Protein AF-A0A955A4R1-F1 (afdb_monomer)

Mean predicted aligned error: 3.99 Å

Nearest PDB structures (foldseek):
  1xz8-assembly1_A  TM=6.175E-01  e=3.192E+00  [Bacillus] caldolyticus
  3c2q-assembly1_B-2  TM=2.291E-01  e=4.368E+00  Methanococcus maripaludis S2

Structure (mmCIF, N/CA/C/O backbone):
data_AF-A0A955A4R1-F1
#
_entry.id   AF-A0A955A4R1-F1
#
loop_
_atom_site.group_PDB
_atom_site.id
_atom_site.type_symbol
_atom_site.label_atom_id
_atom_site.label_alt_id
_atom_site.label_comp_id
_atom_site.label_asym_id
_atom_site.label_entity_id
_atom_site.label_seq_id
_atom_site.pdbx_PDB_ins_code
_atom_site.Cartn_x
_atom_site.Cartn_y
_atom_site.Cartn_z
_atom_site.occupancy
_atom_site.B_iso_or_equiv
_atom_site.auth_seq_id
_atom_site.auth_comp_id
_atom_site.auth_asym_id
_atom_site.auth_atom_id
_atom_site.pdbx_PDB_model_num
ATOM 1 N N . SER A 1 1 ? 0.488 -12.124 -20.737 1.00 80.12 1 SER A N 1
ATOM 2 C CA . SER A 1 1 ? 0.399 -11.347 -21.993 1.00 80.12 1 SER A CA 1
ATOM 3 C C . SER A 1 1 ? -0.468 -10.140 -21.714 1.00 80.12 1 SER A C 1
ATOM 5 O O . SER A 1 1 ? -1.413 -10.266 -20.944 1.00 80.12 1 SER A O 1
ATOM 7 N N . THR A 1 2 ? -0.130 -8.985 -22.284 1.00 88.94 2 THR A N 1
ATOM 8 C CA . THR A 1 2 ? -0.797 -7.710 -21.978 1.00 88.94 2 THR A CA 1
ATOM 9 C C . THR A 1 2 ? -0.929 -6.895 -23.258 1.00 88.94 2 THR A C 1
ATOM 11 O O . THR A 1 2 ? 0.058 -6.723 -23.974 1.00 88.94 2 THR A O 1
ATOM 14 N N . GLY A 1 3 ? -2.132 -6.398 -23.555 1.00 92.56 3 GLY A N 1
ATOM 15 C CA . GLY A 1 3 ? -2.400 -5.642 -24.781 1.00 92.56 3 GLY A CA 1
ATOM 16 C C . GLY A 1 3 ? -2.050 -6.443 -26.040 1.00 92.56 3 GLY A C 1
ATOM 17 O O . GLY A 1 3 ? -2.491 -7.578 -26.201 1.00 92.56 3 GLY A O 1
ATOM 18 N N . TYR A 1 4 ? -1.228 -5.862 -26.917 1.00 93.00 4 TYR A N 1
ATOM 19 C CA . TYR A 1 4 ? -0.820 -6.477 -28.189 1.00 93.00 4 TYR A CA 1
ATOM 20 C C . TYR A 1 4 ? 0.380 -7.437 -28.089 1.00 93.00 4 TYR A C 1
ATOM 22 O O . TYR A 1 4 ? 0.722 -8.088 -29.085 1.00 93.00 4 TYR A O 1
ATOM 30 N N . SER A 1 5 ? 1.018 -7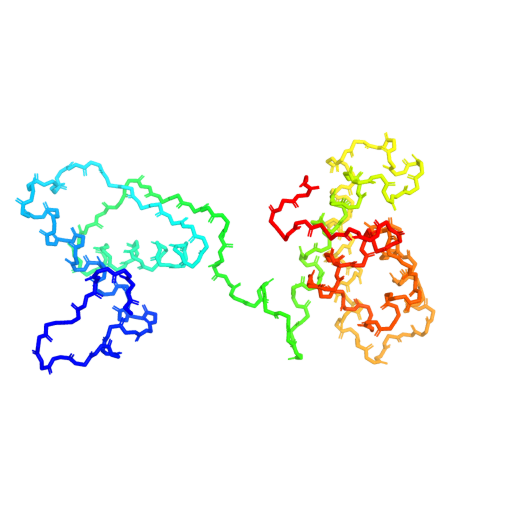.535 -26.918 1.00 92.00 5 SER A N 1
ATOM 31 C CA . SER A 1 5 ? 2.179 -8.403 -26.698 1.00 92.00 5 SER A CA 1
ATOM 32 C C . SER A 1 5 ? 1.769 -9.872 -26.691 1.00 92.00 5 SER A C 1
ATOM 34 O O . SER A 1 5 ? 0.989 -10.316 -25.841 1.00 92.00 5 SER A O 1
ATOM 36 N N . ARG A 1 6 ? 2.340 -10.640 -27.620 1.00 92.31 6 ARG A N 1
ATOM 37 C CA . ARG A 1 6 ? 2.037 -12.056 -27.836 1.00 92.31 6 ARG A CA 1
ATOM 38 C C . ARG A 1 6 ? 3.316 -12.838 -28.145 1.00 92.31 6 ARG A C 1
ATOM 40 O O . ARG A 1 6 ? 4.212 -12.274 -28.773 1.00 92.31 6 ARG A O 1
ATOM 47 N N . PRO A 1 7 ? 3.416 -14.103 -27.705 1.00 92.81 7 PRO A N 1
ATOM 48 C CA . PRO A 1 7 ? 4.494 -14.971 -28.154 1.00 92.81 7 PRO A CA 1
ATOM 49 C C . PRO A 1 7 ? 4.401 -15.178 -29.671 1.00 92.81 7 PRO A C 1
ATOM 51 O O . PRO A 1 7 ? 3.323 -15.062 -30.259 1.00 92.81 7 PRO A O 1
ATOM 54 N N . VAL A 1 8 ? 5.533 -15.496 -30.294 1.00 93.62 8 VAL A N 1
ATOM 55 C CA . VAL A 1 8 ? 5.549 -15.977 -31.680 1.00 93.62 8 VAL A CA 1
ATOM 56 C C . VAL A 1 8 ? 4.869 -17.345 -31.773 1.00 93.62 8 VAL A C 1
ATOM 58 O O . VAL A 1 8 ? 4.730 -18.055 -30.773 1.00 93.62 8 VAL A O 1
ATOM 61 N N . GLU A 1 9 ? 4.431 -17.709 -32.975 1.00 93.88 9 GLU A N 1
ATOM 62 C CA . GLU A 1 9 ? 3.774 -18.991 -33.225 1.00 93.88 9 GLU A CA 1
ATOM 63 C C . GLU A 1 9 ? 4.634 -20.172 -32.743 1.00 93.88 9 GLU A C 1
ATOM 65 O O . GLU A 1 9 ? 5.858 -20.169 -32.868 1.00 93.88 9 GLU A O 1
ATOM 70 N N . GLY A 1 10 ? 3.990 -21.163 -32.121 1.00 93.69 10 GLY A N 1
ATOM 71 C CA . GLY A 1 10 ? 4.662 -22.323 -31.528 1.00 93.69 10 GLY A CA 1
ATOM 72 C C . GLY A 1 10 ? 5.268 -22.098 -30.134 1.00 93.69 10 GLY A C 1
ATOM 73 O O . GLY A 1 10 ? 5.636 -23.074 -29.481 1.00 93.69 10 GLY A O 1
ATOM 74 N N . VAL A 1 11 ? 5.329 -20.861 -29.620 1.00 94.25 11 VAL A N 1
ATOM 75 C CA . VAL A 1 11 ? 5.846 -20.576 -28.269 1.00 94.25 11 VAL A CA 1
ATOM 76 C C . VAL A 1 11 ? 4.709 -20.422 -27.258 1.00 94.25 11 VAL A C 1
ATOM 78 O O . VAL A 1 11 ? 3.755 -19.668 -27.451 1.00 94.25 11 VAL A O 1
ATOM 81 N N . ARG A 1 12 ? 4.822 -21.119 -26.120 1.00 92.56 12 ARG A N 1
ATOM 82 C CA . ARG A 1 12 ? 3.825 -21.049 -25.044 1.00 92.56 12 ARG A CA 1
ATOM 83 C C . ARG A 1 12 ? 3.887 -19.703 -24.327 1.00 92.56 12 ARG A C 1
ATOM 85 O O . ARG A 1 12 ? 4.928 -19.313 -23.809 1.00 92.56 12 ARG A O 1
ATOM 92 N N . ALA A 1 13 ? 2.739 -19.037 -24.199 1.00 90.38 13 ALA A N 1
ATOM 93 C CA . ALA A 1 13 ? 2.638 -17.761 -23.489 1.00 90.38 13 ALA A CA 1
ATOM 94 C C . ALA A 1 13 ? 3.109 -17.848 -22.026 1.00 90.38 13 ALA A C 1
ATOM 96 O O . ALA A 1 13 ? 3.699 -16.896 -21.524 1.00 90.38 13 ALA A O 1
ATOM 97 N N . SER A 1 14 ? 2.886 -18.991 -21.369 1.00 91.12 14 SER A N 1
ATOM 98 C CA . SER A 1 14 ? 3.292 -19.242 -19.981 1.00 91.12 14 SER A CA 1
ATOM 99 C C . SER A 1 14 ? 4.802 -19.150 -19.760 1.00 91.12 14 SER A C 1
ATOM 101 O O . SER A 1 14 ? 5.225 -18.898 -18.641 1.00 91.12 14 SER A O 1
ATOM 103 N N . SER A 1 15 ? 5.618 -19.324 -20.805 1.00 90.75 15 SER A N 1
ATOM 104 C CA . SER A 1 15 ? 7.076 -19.166 -20.723 1.00 90.75 15 SER A CA 1
ATOM 105 C C . SER A 1 15 ? 7.514 -17.725 -20.440 1.00 90.75 15 SER A C 1
ATOM 107 O O . SER A 1 15 ? 8.669 -17.505 -20.109 1.00 90.75 15 SER A O 1
ATOM 109 N N . PHE A 1 16 ? 6.600 -16.756 -20.553 1.00 91.69 16 PHE A N 1
ATOM 110 C CA . PHE A 1 16 ? 6.832 -15.339 -20.262 1.00 91.69 16 PHE A CA 1
ATOM 111 C C . PHE A 1 16 ? 6.109 -14.870 -18.992 1.00 91.69 16 PHE A C 1
ATOM 113 O O . PHE A 1 16 ? 6.029 -13.671 -18.736 1.00 91.69 16 PHE A O 1
ATOM 120 N N . HIS A 1 17 ? 5.474 -15.777 -18.243 1.00 91.62 17 HIS A N 1
ATOM 121 C CA . HIS A 1 17 ? 4.691 -15.428 -17.056 1.00 91.62 17 HIS A CA 1
ATOM 122 C C . HIS A 1 17 ? 5.434 -15.866 -15.796 1.00 91.62 17 HIS A C 1
ATOM 124 O O . HIS A 1 17 ? 6.053 -16.925 -15.761 1.00 91.62 17 HIS A O 1
ATOM 130 N N . GLY A 1 18 ? 5.340 -15.051 -14.750 1.00 93.00 18 GLY A N 1
ATOM 131 C CA . GLY A 1 18 ? 6.116 -15.212 -13.522 1.00 93.00 18 GLY A CA 1
ATOM 132 C C . GLY A 1 18 ? 7.170 -14.120 -13.389 1.00 93.00 18 GLY A C 1
ATOM 133 O O . GLY A 1 18 ? 7.515 -13.457 -14.361 1.00 93.00 18 GLY A O 1
ATOM 134 N N . PHE A 1 19 ? 7.656 -13.913 -12.167 1.00 93.94 19 PHE A N 1
ATOM 135 C CA . PHE A 1 19 ? 8.535 -12.789 -11.846 1.00 93.94 19 PHE A CA 1
ATOM 136 C C . PHE A 1 19 ? 9.818 -12.774 -12.691 1.00 93.94 19 PHE A C 1
ATOM 138 O O . PHE A 1 19 ? 10.109 -11.777 -13.344 1.00 93.94 19 PHE A O 1
ATOM 145 N N . THR A 1 20 ? 10.549 -13.891 -12.731 1.00 96.06 20 THR A N 1
ATOM 146 C CA . THR A 1 20 ? 11.813 -13.987 -13.477 1.00 96.06 20 THR A CA 1
ATOM 147 C C . THR A 1 20 ? 11.599 -13.812 -14.978 1.00 96.06 20 THR A C 1
ATOM 149 O O . THR A 1 20 ? 12.231 -12.957 -15.586 1.00 96.06 20 THR A O 1
ATOM 152 N N . ALA A 1 21 ? 10.649 -14.547 -15.562 1.00 95.62 21 ALA A N 1
ATOM 153 C CA . ALA A 1 21 ? 10.371 -14.482 -16.996 1.00 95.62 21 ALA A CA 1
ATOM 154 C C . ALA A 1 21 ? 9.870 -13.093 -17.445 1.00 95.62 21 ALA A C 1
ATOM 156 O O . ALA A 1 21 ? 10.179 -12.634 -18.546 1.00 95.62 21 ALA A O 1
ATOM 157 N N . ASP A 1 22 ? 9.117 -12.396 -16.589 1.00 95.62 22 ASP A N 1
ATOM 158 C CA . ASP A 1 22 ? 8.696 -11.010 -16.812 1.00 95.62 22 ASP A CA 1
ATOM 159 C C . ASP A 1 22 ? 9.900 -10.054 -16.855 1.00 95.62 22 ASP A C 1
ATOM 161 O O . ASP A 1 22 ? 10.032 -9.274 -17.797 1.00 95.62 22 ASP A O 1
ATOM 165 N N . VAL A 1 23 ? 10.814 -10.153 -15.884 1.00 97.50 23 VAL A N 1
ATOM 166 C CA . VAL A 1 23 ? 12.037 -9.334 -15.840 1.00 97.50 23 VAL A CA 1
ATOM 167 C C . VAL A 1 23 ? 12.944 -9.617 -17.038 1.00 97.50 23 VAL A C 1
ATOM 169 O O . VAL A 1 23 ? 13.395 -8.675 -17.688 1.00 97.50 23 VAL A O 1
ATOM 172 N N . GLU A 1 24 ? 13.180 -10.887 -17.364 1.00 97.00 24 GLU A N 1
ATOM 173 C CA . GLU A 1 24 ? 14.039 -11.292 -18.481 1.00 97.00 24 GLU A CA 1
ATOM 174 C C . GLU A 1 24 ? 13.485 -10.800 -19.818 1.00 97.00 24 GLU A C 1
ATOM 176 O O . GLU A 1 24 ? 14.178 -10.116 -20.570 1.00 97.00 24 GLU A O 1
ATOM 181 N N . SER A 1 25 ? 12.205 -11.067 -20.091 1.00 95.75 25 SER A N 1
ATOM 182 C CA . SER A 1 25 ? 11.589 -10.699 -21.369 1.00 95.75 25 SER A CA 1
ATOM 183 C C . SER A 1 25 ? 11.534 -9.187 -21.593 1.00 95.75 25 SER A C 1
ATOM 185 O O . SER A 1 25 ? 11.822 -8.708 -22.694 1.00 95.75 25 SER A O 1
ATOM 187 N N . VAL A 1 26 ? 11.212 -8.409 -20.555 1.00 96.94 26 VAL A N 1
ATOM 188 C CA . VAL A 1 26 ? 11.199 -6.944 -20.644 1.00 96.94 26 VAL A CA 1
ATOM 189 C C . VAL A 1 26 ? 12.623 -6.384 -20.699 1.00 96.94 26 VAL A C 1
ATOM 191 O O . VAL A 1 26 ? 12.878 -5.437 -21.445 1.00 96.94 26 VAL A O 1
ATOM 194 N N . GLY A 1 27 ? 13.570 -6.971 -19.966 1.00 97.56 27 GLY A N 1
ATOM 195 C CA . GLY A 1 27 ? 14.974 -6.564 -19.986 1.00 97.56 27 GLY A CA 1
ATOM 196 C C . GLY A 1 27 ? 15.620 -6.780 -21.354 1.00 97.56 27 GLY A C 1
ATOM 197 O O . GLY A 1 27 ? 16.281 -5.880 -21.878 1.00 97.56 27 GLY A O 1
ATOM 198 N N . ASP A 1 28 ? 15.354 -7.924 -21.982 1.00 96.06 28 ASP A N 1
ATOM 199 C CA . ASP A 1 28 ? 15.803 -8.211 -23.343 1.00 96.06 28 ASP A CA 1
ATOM 200 C C . ASP A 1 28 ? 15.188 -7.261 -24.367 1.00 96.06 28 ASP A C 1
ATOM 202 O O . ASP A 1 28 ? 15.893 -6.776 -25.257 1.00 96.06 28 ASP A O 1
ATOM 206 N N . PHE A 1 29 ? 13.904 -6.926 -24.221 1.00 96.81 29 PHE A N 1
ATOM 207 C CA . PHE A 1 29 ? 13.279 -5.898 -25.047 1.00 96.81 29 PHE A CA 1
ATOM 208 C C . PHE A 1 29 ? 13.997 -4.546 -24.911 1.00 96.81 29 PHE A C 1
ATOM 210 O O . PHE A 1 29 ? 14.351 -3.942 -25.927 1.00 96.81 29 PHE A O 1
ATOM 217 N N . ILE A 1 30 ? 14.275 -4.091 -23.683 1.00 98.06 30 ILE A N 1
ATOM 218 C CA . ILE A 1 30 ? 14.979 -2.823 -23.423 1.00 98.06 30 ILE A CA 1
ATOM 219 C C . ILE A 1 30 ? 16.365 -2.822 -24.079 1.00 98.06 30 ILE A C 1
ATOM 221 O O . ILE A 1 30 ? 16.730 -1.845 -24.743 1.00 98.06 30 ILE A O 1
ATOM 225 N N . ARG A 1 31 ? 17.132 -3.910 -23.942 1.00 98.00 31 ARG A N 1
ATOM 226 C CA . ARG A 1 31 ? 18.456 -4.053 -24.567 1.00 98.00 31 ARG A CA 1
ATOM 227 C C . ARG A 1 31 ? 18.374 -4.010 -26.091 1.00 98.00 31 ARG A C 1
ATOM 229 O O . ARG A 1 31 ? 19.145 -3.289 -26.732 1.00 98.00 31 ARG A O 1
ATOM 236 N N . LEU A 1 32 ? 17.458 -4.783 -26.679 1.00 98.25 32 LEU A N 1
ATOM 237 C CA . LEU A 1 32 ? 17.281 -4.856 -28.130 1.00 98.25 32 LEU A CA 1
ATOM 238 C C . LEU A 1 32 ? 16.866 -3.502 -28.705 1.00 98.25 32 LEU A C 1
ATOM 240 O O . LEU A 1 32 ? 17.469 -3.055 -29.679 1.00 98.25 32 LEU A O 1
ATOM 244 N N . TYR A 1 33 ? 15.899 -2.830 -28.079 1.00 98.25 33 TYR A N 1
ATOM 245 C CA . TYR A 1 33 ? 15.471 -1.488 -28.467 1.00 98.25 33 TYR A CA 1
ATOM 246 C C . TYR A 1 33 ? 16.629 -0.489 -28.373 1.00 98.25 33 TYR A C 1
ATOM 248 O O . TYR A 1 33 ? 16.962 0.170 -29.351 1.00 98.25 33 TYR A O 1
ATOM 256 N N . THR A 1 34 ? 17.327 -0.447 -27.234 1.00 98.19 34 THR A N 1
ATOM 257 C CA . THR A 1 34 ? 18.469 0.461 -27.023 1.00 98.19 34 THR A CA 1
ATOM 258 C C . THR A 1 34 ? 19.563 0.263 -28.072 1.00 98.19 34 THR A C 1
ATOM 260 O O . THR A 1 34 ? 20.167 1.234 -28.529 1.00 98.19 34 THR A O 1
ATOM 263 N N . THR A 1 35 ? 19.814 -0.986 -28.467 1.00 98.00 35 THR A N 1
ATOM 264 C CA . THR A 1 35 ? 20.814 -1.322 -29.485 1.00 98.00 35 THR A CA 1
ATOM 265 C C . THR A 1 35 ? 20.381 -0.870 -30.872 1.00 98.00 35 THR A C 1
ATOM 267 O O . THR A 1 35 ? 21.153 -0.198 -31.549 1.00 98.00 35 THR A O 1
ATOM 270 N N . ARG A 1 36 ? 19.153 -1.211 -31.279 1.00 98.50 36 ARG A N 1
ATOM 271 C CA . ARG A 1 36 ? 18.615 -0.878 -32.607 1.00 98.50 36 ARG A CA 1
ATOM 272 C C . ARG A 1 36 ? 18.479 0.625 -32.819 1.00 98.50 36 ARG A C 1
ATOM 274 O O . ARG A 1 36 ? 18.764 1.111 -33.901 1.00 98.50 36 ARG A O 1
ATOM 281 N N . GLU A 1 37 ? 18.126 1.349 -31.765 1.00 98.38 37 GLU A N 1
ATOM 282 C CA . GLU A 1 37 ? 17.965 2.803 -31.803 1.00 98.38 37 GLU A CA 1
ATOM 283 C C . GLU A 1 37 ? 19.268 3.567 -31.504 1.00 98.38 37 GLU A C 1
ATOM 285 O O . GLU A 1 37 ? 19.254 4.792 -31.376 1.00 98.38 37 GLU A O 1
ATOM 290 N N . HIS A 1 38 ? 20.398 2.863 -31.346 1.00 98.00 38 HIS A N 1
ATOM 291 C CA . HIS A 1 38 ? 21.712 3.442 -31.044 1.00 98.00 38 HIS A CA 1
ATOM 292 C C . HIS A 1 38 ? 21.728 4.346 -29.790 1.00 98.00 38 HIS A C 1
ATOM 294 O O . HIS A 1 38 ? 22.400 5.376 -29.741 1.00 98.00 38 HIS A O 1
ATOM 300 N N . ARG A 1 39 ? 21.004 3.954 -28.732 1.00 98.00 39 ARG A N 1
ATOM 301 C CA . ARG A 1 39 ? 20.811 4.740 -27.493 1.00 98.00 39 ARG A CA 1
ATOM 302 C C . ARG A 1 39 ? 21.657 4.272 -26.305 1.00 98.00 39 ARG A C 1
ATOM 304 O O . ARG A 1 39 ? 21.361 4.607 -25.155 1.00 98.00 39 ARG A O 1
ATOM 311 N N . TRP A 1 40 ? 22.724 3.506 -26.529 1.00 97.50 40 TRP A N 1
ATOM 312 C CA . TRP A 1 40 ? 23.565 2.980 -25.440 1.00 97.50 40 TRP A CA 1
ATOM 313 C C . TRP A 1 40 ? 24.152 4.074 -24.538 1.00 97.50 40 TRP A C 1
ATOM 315 O O . TRP A 1 40 ? 24.130 3.914 -23.320 1.00 97.50 40 TRP A O 1
ATOM 325 N N . ALA A 1 41 ? 24.550 5.216 -25.101 1.00 96.69 41 ALA A N 1
ATOM 326 C CA . ALA A 1 41 ? 25.067 6.356 -24.337 1.00 96.69 41 ALA A CA 1
ATOM 327 C C . ALA A 1 41 ? 23.977 7.284 -23.761 1.00 96.69 41 ALA A C 1
ATOM 329 O O . ALA A 1 41 ? 24.282 8.181 -22.980 1.00 96.69 41 ALA A O 1
ATOM 330 N N . SER A 1 42 ? 22.708 7.113 -24.147 1.00 97.69 42 SER A N 1
ATOM 331 C CA . SER A 1 42 ? 21.627 7.968 -23.645 1.00 97.69 42 SER A CA 1
ATOM 332 C C . SER A 1 42 ? 21.374 7.725 -22.153 1.00 97.69 42 SER A C 1
ATOM 334 O O . SER A 1 42 ? 21.458 6.568 -21.726 1.00 97.69 42 SER A O 1
ATOM 336 N N . PRO A 1 43 ? 20.996 8.758 -21.377 1.00 97.44 43 PRO A N 1
ATOM 337 C CA . PRO A 1 43 ? 20.510 8.560 -20.020 1.00 97.44 43 PRO A CA 1
ATOM 338 C C . PRO A 1 43 ? 19.289 7.636 -19.997 1.00 97.44 43 PRO A C 1
ATOM 340 O O . PRO A 1 43 ? 18.428 7.718 -20.876 1.00 97.44 43 PRO A O 1
ATOM 343 N N . LYS A 1 44 ? 19.216 6.748 -19.006 1.00 96.75 44 LYS A N 1
ATOM 344 C CA . LYS A 1 44 ? 18.171 5.725 -18.884 1.00 96.75 44 LYS A CA 1
ATOM 345 C C . LYS A 1 44 ? 17.508 5.803 -17.523 1.00 96.75 44 LYS A C 1
ATOM 347 O O . LYS A 1 44 ? 18.179 5.727 -16.499 1.00 96.75 44 LYS A O 1
ATOM 352 N N . PHE A 1 45 ? 16.186 5.888 -17.529 1.00 97.94 45 PHE A N 1
ATOM 353 C CA . PHE A 1 45 ? 15.362 5.865 -16.329 1.00 97.94 45 PHE A CA 1
ATOM 354 C C . PHE A 1 45 ? 14.310 4.771 -16.470 1.00 97.94 45 PHE A C 1
ATOM 356 O O . PHE A 1 45 ? 13.737 4.604 -17.548 1.00 97.94 45 PHE A O 1
ATOM 363 N N . LEU A 1 46 ? 14.046 4.044 -15.387 1.00 97.75 46 LEU A N 1
ATOM 364 C CA . LEU A 1 46 ? 12.884 3.162 -15.300 1.00 97.75 46 LEU A CA 1
ATOM 365 C C . LEU A 1 46 ? 11.825 3.823 -14.430 1.00 97.75 46 LEU A C 1
ATOM 367 O O . LEU A 1 46 ? 12.106 4.183 -13.292 1.00 97.75 46 LEU A O 1
ATOM 371 N N . ALA A 1 47 ? 10.611 3.949 -14.950 1.00 97.69 47 ALA A N 1
ATOM 372 C CA . ALA A 1 47 ? 9.451 4.362 -14.177 1.00 97.69 47 ALA A CA 1
ATOM 373 C C . ALA A 1 47 ? 8.463 3.196 -14.105 1.00 97.69 47 ALA A C 1
ATOM 375 O O . ALA A 1 47 ? 8.132 2.596 -15.128 1.00 97.69 47 ALA A O 1
ATOM 376 N N . GLY A 1 48 ? 8.020 2.861 -12.897 1.00 96.25 48 GLY A N 1
ATOM 377 C CA . GLY A 1 48 ? 7.050 1.801 -12.654 1.00 96.25 48 GLY A CA 1
ATOM 378 C C . GLY A 1 48 ? 5.906 2.285 -11.777 1.00 96.25 48 GLY A C 1
ATOM 379 O O . GLY A 1 48 ? 6.123 3.075 -10.863 1.00 96.25 48 GLY A O 1
ATOM 380 N N . GLU A 1 49 ? 4.704 1.773 -12.032 1.00 95.50 49 GLU A N 1
ATOM 381 C CA . GLU A 1 49 ? 3.520 1.997 -11.200 1.00 95.50 49 GLU A CA 1
ATOM 382 C C . GLU A 1 49 ? 2.952 0.660 -10.720 1.00 95.50 49 GLU A C 1
ATOM 384 O O . GLU A 1 49 ? 2.870 -0.294 -11.501 1.00 95.50 49 GLU A O 1
ATOM 389 N N . SER A 1 50 ? 2.532 0.579 -9.453 1.00 93.19 50 SER A N 1
ATOM 390 C CA . SER A 1 50 ? 1.935 -0.633 -8.878 1.00 93.19 50 SER A CA 1
ATOM 391 C C . SER A 1 50 ? 2.875 -1.840 -9.037 1.00 93.19 50 SER A C 1
ATOM 393 O O . SER A 1 50 ? 4.043 -1.746 -8.681 1.00 93.19 50 SER A O 1
ATOM 395 N N . TYR A 1 51 ? 2.445 -2.967 -9.615 1.00 94.00 51 TYR A N 1
ATOM 396 C CA . TYR A 1 51 ? 3.349 -4.094 -9.912 1.00 94.00 51 TYR A CA 1
ATOM 397 C C . TYR A 1 51 ? 4.551 -3.685 -10.790 1.00 94.00 51 TYR A C 1
ATOM 399 O O . TYR A 1 51 ? 5.633 -4.270 -10.709 1.00 94.00 51 TYR A O 1
ATOM 407 N N . GLY A 1 52 ? 4.399 -2.632 -11.599 1.00 96.00 52 GLY A N 1
ATOM 408 C CA . GLY A 1 52 ? 5.488 -2.022 -12.350 1.00 96.00 52 GLY A CA 1
ATOM 409 C C . GLY A 1 52 ? 6.648 -1.555 -11.468 1.00 96.00 52 GLY A C 1
ATOM 410 O O . GLY A 1 52 ? 7.775 -1.555 -11.949 1.00 96.00 52 GLY A O 1
ATOM 411 N N . THR A 1 53 ? 6.431 -1.232 -10.186 1.00 96.69 53 THR A N 1
ATOM 412 C CA . THR A 1 53 ? 7.528 -0.915 -9.255 1.00 96.69 53 THR A CA 1
ATOM 413 C C . THR A 1 53 ? 8.349 -2.146 -8.900 1.00 96.69 53 THR A C 1
ATOM 415 O O . THR A 1 53 ? 9.575 -2.072 -8.871 1.00 96.69 53 THR A O 1
ATOM 418 N N . THR A 1 54 ? 7.691 -3.291 -8.680 1.00 96.06 54 THR A N 1
ATOM 419 C CA . THR A 1 54 ? 8.367 -4.578 -8.460 1.00 96.06 54 THR A CA 1
ATOM 420 C C . THR A 1 54 ? 9.201 -4.943 -9.686 1.00 96.06 54 THR A C 1
ATOM 422 O O . THR A 1 54 ? 10.375 -5.293 -9.566 1.00 96.06 54 THR A O 1
ATOM 425 N N . ARG A 1 55 ? 8.616 -4.786 -10.883 1.00 96.62 55 ARG A N 1
ATOM 426 C CA . ARG A 1 55 ? 9.315 -5.008 -12.152 1.00 96.62 55 ARG A CA 1
ATOM 427 C C . ARG A 1 55 ? 10.490 -4.050 -12.329 1.00 96.62 55 ARG A C 1
ATOM 429 O O . ARG A 1 55 ? 11.568 -4.504 -12.686 1.00 96.62 55 ARG A O 1
ATOM 436 N N . ALA A 1 56 ? 10.313 -2.750 -12.090 1.00 97.50 56 ALA A N 1
ATOM 437 C CA . ALA A 1 56 ? 11.371 -1.752 -12.255 1.00 97.50 56 ALA A CA 1
ATOM 438 C C . ALA A 1 56 ? 12.575 -2.046 -11.346 1.00 97.50 56 ALA A C 1
ATOM 440 O O . ALA A 1 56 ? 13.714 -1.966 -11.802 1.00 97.50 56 ALA A O 1
ATOM 441 N N . ALA A 1 57 ? 12.326 -2.459 -10.099 1.00 96.25 57 ALA A N 1
ATOM 442 C CA . ALA A 1 57 ? 13.376 -2.888 -9.179 1.00 96.25 57 ALA A CA 1
ATOM 443 C C . ALA A 1 57 ? 14.113 -4.145 -9.682 1.00 96.25 57 ALA A C 1
ATOM 445 O O . ALA A 1 57 ? 15.343 -4.163 -9.710 1.00 96.25 57 ALA A O 1
ATOM 446 N N . GLY A 1 58 ? 13.381 -5.169 -10.139 1.00 96.94 58 GLY A N 1
ATOM 447 C CA . GLY A 1 58 ? 13.981 -6.379 -10.716 1.00 96.94 58 GLY A CA 1
ATOM 448 C C . GLY A 1 58 ? 14.783 -6.103 -11.994 1.00 96.94 58 GLY A C 1
ATOM 449 O O . GLY A 1 58 ? 15.907 -6.581 -12.145 1.00 96.94 58 GLY A O 1
ATOM 450 N N . LEU A 1 59 ? 14.242 -5.269 -12.886 1.00 98.00 59 LEU A N 1
ATOM 451 C CA . LEU A 1 59 ? 14.894 -4.850 -14.126 1.00 98.00 59 LEU A CA 1
ATOM 452 C C . LEU A 1 59 ? 16.189 -4.090 -13.874 1.00 98.00 59 LEU A C 1
ATOM 454 O O . LEU A 1 59 ? 17.145 -4.300 -14.609 1.00 98.00 59 LEU A O 1
ATOM 458 N N . ALA A 1 60 ? 16.244 -3.229 -12.858 1.00 97.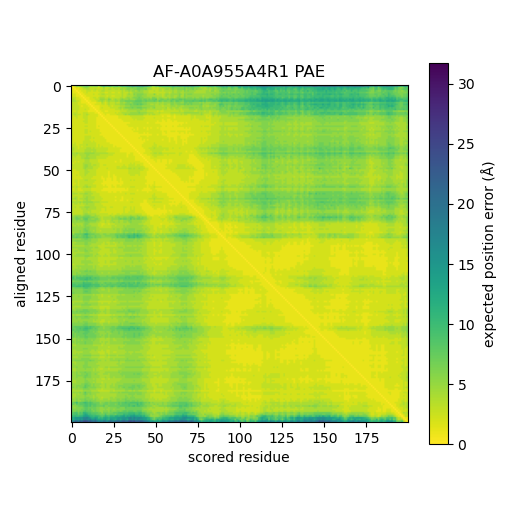31 60 ALA A N 1
ATOM 459 C CA . ALA A 1 60 ? 17.459 -2.485 -12.552 1.00 97.31 60 ALA A CA 1
ATOM 460 C C . ALA A 1 60 ? 18.650 -3.415 -12.285 1.00 97.31 60 ALA A C 1
ATOM 462 O O . ALA A 1 60 ? 19.704 -3.256 -12.900 1.00 97.31 60 ALA A O 1
ATOM 463 N N . GLY A 1 61 ? 18.453 -4.435 -11.443 1.00 96.56 61 GLY A N 1
ATOM 464 C CA . GLY A 1 61 ? 19.476 -5.449 -11.189 1.00 96.56 61 GLY A CA 1
ATOM 465 C C . GLY A 1 61 ? 19.766 -6.312 -12.418 1.00 96.56 61 GLY A C 1
ATOM 466 O O . GLY A 1 61 ? 20.927 -6.546 -12.746 1.00 96.56 61 GLY A O 1
ATOM 467 N N . TYR A 1 62 ? 18.727 -6.759 -13.129 1.00 98.12 62 TYR A N 1
ATOM 468 C CA . TYR A 1 62 ? 18.884 -7.623 -14.301 1.00 98.12 62 TYR A CA 1
ATOM 469 C C . TYR A 1 62 ? 19.643 -6.944 -15.451 1.00 98.12 62 TYR A C 1
ATOM 471 O O . TYR A 1 62 ? 20.572 -7.534 -16.001 1.00 98.12 62 TYR A O 1
ATOM 479 N N . LEU A 1 63 ? 19.287 -5.701 -15.792 1.00 98.25 63 LEU A N 1
ATOM 480 C CA . LEU A 1 63 ? 19.935 -4.918 -16.849 1.00 98.25 63 LEU A CA 1
ATOM 481 C C . LEU A 1 63 ? 21.411 -4.667 -16.533 1.00 98.25 63 LEU A C 1
ATOM 483 O O . LEU A 1 63 ? 22.262 -4.823 -17.410 1.00 98.25 63 LEU A O 1
ATOM 487 N N . GLN A 1 64 ? 21.721 -4.331 -15.281 1.00 97.25 64 GLN A N 1
ATOM 488 C CA . GLN A 1 64 ? 23.095 -4.118 -14.846 1.00 97.25 64 GLN A CA 1
ATOM 489 C C . GLN A 1 64 ? 23.906 -5.419 -14.896 1.00 97.25 64 GLN A C 1
ATOM 491 O O . GLN A 1 64 ? 24.953 -5.462 -15.538 1.00 97.25 64 GLN A O 1
ATOM 496 N N . ASN A 1 65 ? 23.425 -6.477 -14.241 1.00 97.56 65 ASN A N 1
ATOM 497 C CA . ASN A 1 65 ? 24.202 -7.699 -14.025 1.00 97.56 65 ASN A CA 1
ATOM 498 C C . ASN A 1 65 ? 24.324 -8.569 -15.280 1.00 97.56 65 ASN A C 1
ATOM 500 O O . ASN A 1 65 ? 25.342 -9.228 -15.465 1.00 97.56 65 ASN A O 1
ATOM 504 N N . THR A 1 66 ? 23.298 -8.579 -16.132 1.00 97.50 66 THR A N 1
ATOM 505 C CA . THR A 1 66 ? 23.257 -9.443 -17.323 1.00 97.50 66 THR A CA 1
ATOM 506 C C . THR A 1 66 ? 23.778 -8.722 -18.559 1.00 97.50 66 THR A C 1
ATOM 508 O O . THR A 1 66 ? 24.488 -9.313 -19.368 1.00 97.50 66 THR A O 1
ATOM 511 N N . HIS A 1 67 ? 23.437 -7.438 -18.710 1.00 96.75 67 HIS A N 1
ATOM 512 C CA . HIS A 1 67 ? 23.656 -6.696 -19.956 1.00 96.75 67 HIS A CA 1
ATOM 513 C C . HIS A 1 67 ? 24.671 -5.556 -19.829 1.00 96.75 67 HIS A C 1
ATOM 515 O O . HIS A 1 67 ? 24.927 -4.869 -20.817 1.00 96.75 67 HIS A O 1
ATOM 521 N N . GLY A 1 68 ? 25.230 -5.315 -18.636 1.00 96.62 68 GLY A N 1
ATOM 522 C CA . GLY A 1 68 ? 26.125 -4.178 -18.387 1.00 96.62 68 GLY A CA 1
ATOM 523 C C . GLY A 1 68 ? 25.446 -2.820 -18.608 1.00 96.62 68 GLY A C 1
ATOM 524 O O . GLY A 1 68 ? 26.113 -1.822 -18.883 1.00 96.62 68 GLY A O 1
ATOM 525 N N . MET A 1 69 ? 24.111 -2.777 -18.548 1.00 97.62 69 MET A N 1
ATOM 526 C CA . MET A 1 69 ? 23.311 -1.580 -18.787 1.00 97.62 69 MET A CA 1
ATOM 527 C C . MET A 1 69 ? 22.997 -0.882 -17.466 1.00 97.62 69 MET A C 1
ATOM 529 O O . MET A 1 69 ? 22.134 -1.322 -16.710 1.00 97.62 69 MET A O 1
ATOM 533 N N . TYR A 1 70 ? 23.668 0.239 -17.215 1.00 96.19 70 TYR A N 1
ATOM 534 C CA . TYR A 1 70 ? 23.464 1.047 -16.014 1.00 96.19 70 TYR A CA 1
ATOM 535 C C . TYR A 1 70 ? 22.334 2.067 -16.202 1.00 96.19 70 TYR A C 1
ATOM 537 O O . TYR A 1 70 ? 22.186 2.669 -17.270 1.00 96.19 70 TYR A O 1
ATOM 545 N N . LEU A 1 71 ? 21.540 2.260 -15.148 1.00 97.19 71 LEU A N 1
ATOM 546 C CA . LEU A 1 71 ? 20.454 3.238 -15.096 1.00 97.19 71 LEU A CA 1
ATOM 547 C C . LEU A 1 71 ? 20.917 4.521 -14.398 1.00 97.19 71 LEU A C 1
ATOM 549 O O . LEU A 1 71 ? 21.680 4.477 -13.438 1.00 97.19 71 LEU A O 1
ATOM 553 N N . ASN A 1 72 ? 20.398 5.660 -14.846 1.00 98.06 72 ASN A N 1
ATOM 554 C CA . ASN A 1 72 ? 20.587 6.965 -14.211 1.00 98.06 72 ASN A CA 1
ATOM 555 C C . ASN A 1 72 ? 19.581 7.222 -13.083 1.00 98.06 72 ASN A C 1
ATOM 557 O O . ASN A 1 72 ? 19.783 8.129 -12.282 1.00 98.06 72 ASN A O 1
ATOM 561 N N . GLY A 1 73 ? 18.501 6.443 -13.014 1.00 97.62 73 GLY A N 1
ATOM 562 C CA . GLY A 1 73 ? 17.532 6.532 -11.933 1.00 97.62 73 GLY A CA 1
ATOM 563 C C . GLY A 1 73 ? 16.356 5.578 -12.099 1.00 97.62 73 GLY A C 1
ATOM 564 O O . GLY A 1 73 ? 16.118 5.016 -13.173 1.00 97.62 73 GLY A O 1
ATOM 565 N N . ILE A 1 74 ? 15.613 5.412 -11.009 1.00 97.38 74 ILE A N 1
ATOM 566 C CA . ILE A 1 74 ? 14.390 4.616 -10.951 1.00 97.38 74 ILE A CA 1
ATOM 567 C C . ILE A 1 74 ? 13.320 5.455 -10.253 1.00 97.38 74 ILE A C 1
ATOM 569 O O . ILE A 1 74 ? 13.579 6.037 -9.202 1.00 97.38 74 ILE A O 1
ATOM 573 N N . VAL A 1 75 ? 12.125 5.508 -10.833 1.00 97.69 75 VAL A N 1
ATOM 574 C CA . VAL A 1 75 ? 10.954 6.200 -10.290 1.00 97.69 75 VAL A CA 1
ATOM 575 C C . VAL A 1 75 ? 9.889 5.160 -9.971 1.00 97.69 75 VAL A C 1
ATOM 577 O O . VAL A 1 75 ? 9.483 4.387 -10.839 1.00 97.69 75 VAL A O 1
ATOM 580 N N . LEU A 1 76 ? 9.443 5.131 -8.718 1.00 97.06 76 LEU A N 1
ATOM 581 C CA . LEU A 1 76 ? 8.460 4.167 -8.235 1.00 97.06 76 LEU A CA 1
ATOM 582 C C . LEU A 1 76 ? 7.197 4.908 -7.788 1.00 97.06 76 LEU A C 1
ATOM 584 O O . LEU A 1 76 ? 7.249 5.723 -6.869 1.00 97.06 76 LEU A O 1
ATOM 588 N N . VAL A 1 77 ? 6.075 4.629 -8.448 1.00 94.56 77 VAL A N 1
ATOM 589 C CA . VAL A 1 77 ? 4.775 5.254 -8.179 1.00 94.56 77 VAL A CA 1
ATOM 590 C C . VAL A 1 77 ? 3.843 4.219 -7.555 1.00 94.56 77 VAL A C 1
ATOM 592 O O . VAL A 1 77 ? 3.635 3.144 -8.118 1.00 94.56 77 VAL A O 1
ATOM 595 N N . SER A 1 78 ? 3.274 4.527 -6.386 1.00 89.88 78 SER A N 1
ATOM 596 C CA . SER A 1 78 ? 2.388 3.612 -5.641 1.00 89.88 78 SER A CA 1
ATOM 597 C C . SER A 1 78 ? 3.005 2.218 -5.453 1.00 89.88 78 SER A C 1
ATOM 599 O O . SER A 1 78 ? 2.463 1.197 -5.884 1.00 89.88 78 SER A O 1
ATOM 601 N N . SER A 1 79 ? 4.192 2.208 -4.851 1.00 92.06 79 SER A N 1
ATOM 602 C CA . SER A 1 79 ? 5.095 1.063 -4.824 1.00 92.06 79 SER A CA 1
ATOM 603 C C . SER A 1 79 ? 4.596 -0.127 -4.014 1.00 92.06 79 SER A C 1
ATOM 605 O O . SER A 1 79 ? 4.170 0.011 -2.871 1.00 92.06 79 SER A O 1
ATOM 607 N N . VAL A 1 80 ? 4.798 -1.323 -4.566 1.00 90.75 80 VAL A N 1
ATOM 608 C CA . VAL A 1 80 ? 4.741 -2.594 -3.836 1.00 90.75 80 VAL A CA 1
ATOM 609 C C . VAL A 1 80 ? 6.059 -3.344 -4.026 1.00 90.75 80 VAL A C 1
ATOM 611 O O . VAL A 1 80 ? 6.340 -3.921 -5.074 1.00 90.75 80 VAL A O 1
ATOM 614 N N . LEU A 1 81 ? 6.915 -3.290 -3.006 1.00 91.00 81 LEU A N 1
ATOM 615 C CA . LEU A 1 81 ? 8.205 -3.999 -2.988 1.00 91.00 81 LEU A CA 1
ATOM 616 C C . LEU A 1 81 ? 8.195 -5.204 -2.041 1.00 91.00 81 LEU A C 1
ATOM 618 O O . LEU A 1 81 ? 8.994 -6.120 -2.194 1.00 91.00 81 LEU A O 1
ATOM 622 N N . ASN A 1 82 ? 7.253 -5.229 -1.099 1.00 93.81 82 ASN A N 1
ATOM 623 C CA . ASN A 1 82 ? 6.985 -6.361 -0.228 1.00 93.81 82 ASN A CA 1
ATOM 624 C C . ASN A 1 82 ? 5.483 -6.656 -0.266 1.00 93.81 82 ASN A C 1
ATOM 626 O O . ASN A 1 82 ? 4.685 -5.878 0.241 1.00 93.81 82 ASN A O 1
ATOM 630 N N . PHE A 1 83 ? 5.082 -7.784 -0.853 1.00 93.56 83 PHE A N 1
ATOM 631 C CA . PHE A 1 83 ? 3.661 -8.120 -0.986 1.00 93.56 83 PHE A CA 1
ATOM 632 C C . PHE A 1 83 ? 2.972 -8.412 0.352 1.00 93.56 83 PHE A C 1
ATOM 634 O O . PHE A 1 83 ? 1.751 -8.288 0.432 1.00 93.56 83 PHE A O 1
ATOM 641 N N . GLN A 1 84 ? 3.720 -8.742 1.412 1.00 95.75 84 GLN A N 1
ATOM 642 C CA . GLN A 1 84 ? 3.131 -8.932 2.741 1.00 95.75 84 GLN A CA 1
ATOM 643 C C . GLN A 1 84 ? 2.492 -7.642 3.263 1.00 95.75 84 GLN A C 1
ATOM 645 O O . GLN A 1 84 ? 1.495 -7.705 3.974 1.00 95.75 84 GLN A O 1
ATOM 650 N N . THR A 1 85 ? 2.982 -6.465 2.867 1.00 95.00 85 THR A N 1
ATOM 651 C CA . THR A 1 85 ? 2.437 -5.196 3.368 1.00 95.00 85 THR A CA 1
ATOM 652 C C . THR A 1 85 ? 1.062 -4.859 2.802 1.00 95.00 85 THR A C 1
ATOM 654 O O . THR A 1 85 ? 0.398 -3.996 3.357 1.00 95.00 85 THR A O 1
ATOM 657 N N . VAL A 1 86 ? 0.617 -5.533 1.734 1.00 93.75 86 VAL A N 1
ATOM 658 C CA . VAL A 1 86 ? -0.666 -5.273 1.050 1.00 93.75 86 VAL A CA 1
ATOM 659 C C . VAL A 1 86 ? -1.581 -6.502 0.985 1.00 93.75 86 VAL A C 1
ATOM 661 O O . VAL A 1 86 ? -2.663 -6.446 0.399 1.00 93.75 86 VAL A O 1
ATOM 664 N N . ARG A 1 87 ? -1.162 -7.635 1.564 1.00 95.44 87 ARG A N 1
ATOM 665 C CA . ARG A 1 87 ? -1.908 -8.899 1.514 1.00 95.44 87 ARG A CA 1
ATOM 666 C C . ARG A 1 87 ? -2.675 -9.151 2.810 1.00 95.44 87 ARG A C 1
ATOM 668 O O . ARG A 1 87 ? -2.166 -9.795 3.719 1.00 95.44 87 ARG A O 1
ATOM 675 N N . PHE A 1 88 ? -3.935 -8.743 2.851 1.00 95.62 88 PHE A N 1
ATOM 676 C CA . PHE A 1 88 ? -4.849 -9.055 3.953 1.00 95.62 88 PHE A CA 1
ATOM 677 C C . PHE A 1 88 ? -5.265 -10.530 3.924 1.00 95.62 88 PHE A C 1
ATOM 679 O O . PHE A 1 88 ? -6.170 -10.914 3.186 1.00 95.62 88 PHE A O 1
ATOM 686 N N . ALA A 1 89 ? -4.586 -11.372 4.694 1.00 94.00 89 ALA A N 1
ATOM 687 C CA . ALA A 1 89 ? -4.864 -12.799 4.739 1.00 94.00 89 ALA A CA 1
ATOM 688 C C . ALA A 1 89 ? -4.594 -13.373 6.126 1.00 94.00 89 ALA A C 1
ATOM 690 O O . ALA A 1 89 ? -3.813 -12.811 6.890 1.00 94.00 89 ALA A O 1
ATOM 691 N N . VAL A 1 90 ? -5.216 -14.515 6.423 1.00 91.38 90 VAL A N 1
ATOM 692 C CA . VAL A 1 90 ? -5.001 -15.242 7.680 1.00 91.38 90 VAL A CA 1
ATOM 693 C C . VAL A 1 90 ? -3.504 -15.493 7.880 1.00 91.38 90 VAL A C 1
ATOM 695 O O . VAL A 1 90 ? -2.824 -15.952 6.958 1.00 91.38 90 VAL A O 1
ATOM 698 N N . GLY A 1 91 ? -3.003 -15.155 9.069 1.00 92.75 91 GLY A N 1
ATOM 699 C CA . GLY A 1 91 ? -1.589 -15.271 9.434 1.00 92.75 91 GLY A CA 1
ATOM 700 C C . GLY A 1 91 ? -0.692 -14.119 8.969 1.00 92.75 91 GLY A C 1
ATOM 701 O O . GLY A 1 91 ? 0.508 -14.168 9.217 1.00 92.75 91 GLY A O 1
ATOM 702 N N . ASN A 1 92 ? -1.230 -13.087 8.309 1.00 97.19 92 ASN A N 1
ATOM 703 C CA . ASN A 1 92 ? -0.474 -11.885 7.968 1.00 97.19 92 ASN A CA 1
ATOM 704 C C . ASN A 1 92 ? -1.143 -10.629 8.532 1.00 97.19 92 ASN A C 1
ATOM 706 O O . ASN A 1 92 ? -2.056 -10.074 7.917 1.00 97.19 92 ASN A O 1
ATOM 710 N N . ASP A 1 93 ? -0.621 -10.160 9.665 1.00 97.06 93 ASP A N 1
ATOM 711 C CA . ASP A 1 93 ? -1.132 -8.969 10.349 1.00 97.06 93 ASP A CA 1
ATOM 712 C C . ASP A 1 93 ? -0.433 -7.663 9.949 1.00 97.06 93 ASP A C 1
ATOM 714 O O . ASP A 1 93 ? -0.920 -6.569 10.236 1.00 97.06 93 ASP A O 1
ATOM 718 N N . THR A 1 94 ? 0.668 -7.770 9.201 1.00 97.75 94 THR A N 1
ATOM 719 C CA . THR A 1 94 ? 1.440 -6.644 8.660 1.00 97.75 94 THR A CA 1
ATOM 720 C C . THR A 1 94 ? 0.593 -5.539 8.009 1.00 97.75 94 THR A C 1
ATOM 722 O O . THR A 1 94 ? 0.836 -4.368 8.302 1.00 97.75 94 THR A O 1
ATOM 725 N N . PRO A 1 95 ? -0.393 -5.828 7.133 1.00 97.69 95 PRO A N 1
ATOM 726 C CA . PRO A 1 95 ? -1.128 -4.763 6.459 1.00 97.69 95 PRO A CA 1
ATOM 727 C C . PRO A 1 95 ? -2.033 -3.959 7.404 1.00 97.69 95 PRO A C 1
ATOM 729 O O . PRO A 1 95 ? -2.244 -2.777 7.159 1.00 97.69 95 PRO A O 1
ATOM 732 N N . TYR A 1 96 ? -2.566 -4.537 8.487 1.00 98.31 96 TYR A N 1
ATOM 733 C CA . TYR A 1 96 ? -3.587 -3.852 9.292 1.00 98.31 96 TYR A CA 1
ATOM 734 C C . TYR A 1 96 ? -3.053 -2.594 9.979 1.00 98.31 96 TYR A C 1
ATOM 736 O O . TYR A 1 96 ? -3.705 -1.551 9.937 1.00 98.31 96 TYR A O 1
ATOM 744 N N . TRP A 1 97 ? -1.855 -2.661 10.561 1.00 98.06 97 TRP A N 1
ATOM 745 C CA . TRP A 1 97 ? -1.241 -1.497 11.201 1.00 98.06 97 TRP A CA 1
ATOM 746 C C . TRP A 1 97 ? -0.616 -0.533 10.184 1.00 98.06 97 TRP A C 1
ATOM 748 O O . TRP A 1 97 ? -0.663 0.678 10.387 1.00 98.06 97 TRP A O 1
ATOM 758 N N . LEU A 1 98 ? -0.110 -1.034 9.049 1.00 97.44 98 LEU A N 1
ATOM 759 C CA . LEU A 1 98 ? 0.437 -0.191 7.978 1.00 97.44 98 LEU A CA 1
ATOM 760 C C . LEU A 1 98 ? -0.625 0.661 7.274 1.00 97.44 98 LEU A C 1
ATOM 762 O O . LEU A 1 98 ? -0.323 1.761 6.814 1.00 97.44 98 LEU A O 1
ATOM 766 N N . TYR A 1 99 ? -1.861 0.169 7.176 1.00 97.38 99 TYR A N 1
ATOM 767 C CA . TYR A 1 99 ? -2.954 0.895 6.525 1.00 97.38 99 TYR A CA 1
ATOM 768 C C . TYR A 1 99 ? -3.627 1.924 7.439 1.00 97.38 99 TYR A C 1
ATOM 770 O O . TYR A 1 99 ? -4.246 2.862 6.933 1.00 97.38 99 TYR A O 1
ATOM 778 N N . LEU A 1 100 ? -3.480 1.795 8.762 1.00 98.56 100 LEU A N 1
ATOM 779 C CA . LEU A 1 100 ? -4.171 2.646 9.732 1.00 98.56 100 LEU A CA 1
ATOM 780 C C . LEU A 1 100 ? -3.947 4.157 9.507 1.00 98.56 100 LEU A C 1
ATOM 782 O O . LEU A 1 100 ? -4.938 4.884 9.502 1.00 98.56 100 LEU A O 1
ATOM 786 N N . PRO A 1 101 ? -2.725 4.662 9.229 1.00 97.75 101 PRO A N 1
ATOM 787 C CA . PRO A 1 101 ? -2.536 6.082 8.925 1.00 97.75 101 PRO A CA 1
ATOM 788 C C . PRO A 1 101 ? -3.304 6.553 7.682 1.00 97.75 101 PRO A C 1
ATOM 790 O O . PRO A 1 101 ? -3.776 7.684 7.640 1.00 97.75 101 PRO A O 1
AT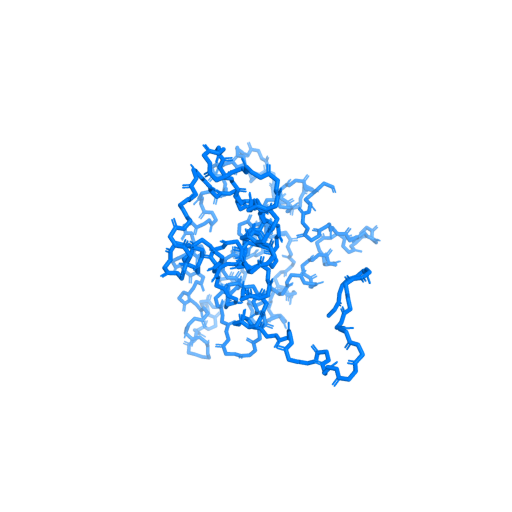OM 793 N N . THR A 1 102 ? -3.466 5.692 6.671 1.00 96.62 102 THR A N 1
ATOM 794 C CA . THR A 1 102 ? -4.259 6.041 5.480 1.00 96.62 102 THR A CA 1
ATOM 795 C C . THR A 1 102 ? -5.738 6.124 5.832 1.00 96.62 102 THR A C 1
ATOM 797 O O . THR A 1 102 ? -6.395 7.088 5.457 1.00 96.62 102 THR A O 1
ATOM 800 N N . TYR A 1 103 ? -6.252 5.165 6.608 1.00 98.31 103 TYR A N 1
ATOM 801 C CA . TYR A 1 103 ? -7.634 5.205 7.093 1.00 98.31 103 TYR A CA 1
ATOM 802 C C . TYR A 1 103 ? -7.909 6.461 7.919 1.00 98.31 103 TYR A C 1
ATOM 804 O O . TYR A 1 103 ? -8.927 7.116 7.714 1.00 98.31 103 TYR A O 1
ATOM 812 N N . ALA A 1 104 ? -6.968 6.838 8.782 1.00 98.25 104 ALA A N 1
ATOM 813 C CA . ALA A 1 104 ? -7.054 8.053 9.575 1.00 98.25 104 ALA A CA 1
ATOM 814 C C . ALA A 1 104 ? -7.076 9.318 8.712 1.00 98.25 104 ALA A C 1
ATOM 816 O O . ALA A 1 104 ? -7.916 10.191 8.922 1.00 98.25 104 ALA A O 1
ATOM 817 N N . ALA A 1 105 ? -6.222 9.395 7.687 1.00 97.62 105 ALA A N 1
ATOM 818 C CA . ALA A 1 105 ? -6.237 10.506 6.739 1.00 97.62 105 ALA A CA 1
ATOM 819 C C . ALA A 1 105 ? -7.573 10.604 5.985 1.00 97.62 105 ALA A C 1
ATOM 821 O O . ALA A 1 105 ? -8.112 11.698 5.824 1.00 97.62 105 ALA A O 1
ATOM 822 N N . THR A 1 106 ? -8.123 9.470 5.543 1.00 98.06 106 THR A N 1
ATOM 823 C CA . THR A 1 106 ? -9.414 9.423 4.844 1.00 98.06 106 THR A CA 1
ATOM 824 C C . THR A 1 106 ? -10.571 9.824 5.762 1.00 98.06 106 THR A C 1
ATOM 826 O O . THR A 1 106 ? -11.431 10.604 5.358 1.00 98.06 106 THR A O 1
ATOM 829 N N . ALA A 1 107 ? -10.581 9.345 7.008 1.00 98.00 107 ALA A N 1
ATOM 830 C CA . ALA A 1 107 ? -11.584 9.719 8.000 1.00 98.00 107 ALA A CA 1
ATOM 831 C C . ALA A 1 107 ? -11.519 11.216 8.341 1.00 98.00 107 ALA A C 1
ATOM 833 O O . ALA A 1 107 ? -12.551 11.888 8.337 1.00 98.00 107 ALA A O 1
ATOM 834 N N . TRP A 1 108 ? -10.310 11.753 8.541 1.00 97.81 108 TRP A N 1
ATOM 835 C CA . TRP A 1 108 ? -10.082 13.183 8.750 1.00 97.81 108 TRP A CA 1
ATOM 836 C C . TRP A 1 108 ? -10.564 14.004 7.548 1.00 97.81 108 TRP A C 1
ATOM 838 O O . TRP A 1 108 ? -11.294 14.975 7.719 1.00 97.81 108 TRP A O 1
ATOM 848 N N . TYR A 1 109 ? -10.235 13.600 6.317 1.00 96.75 109 TYR A N 1
ATOM 849 C CA . TYR A 1 109 ? -10.659 14.322 5.113 1.00 96.75 109 TYR A CA 1
ATOM 850 C C . TYR A 1 109 ? -12.188 14.411 4.983 1.00 96.75 109 TYR A C 1
ATOM 852 O O . TYR A 1 109 ? -12.721 15.446 4.586 1.00 96.75 109 TYR A O 1
ATOM 860 N N . HIS A 1 110 ? -12.902 13.344 5.343 1.00 96.75 110 HIS A N 1
ATOM 861 C CA . HIS A 1 110 ? -14.362 13.298 5.275 1.00 96.75 110 HIS A CA 1
ATO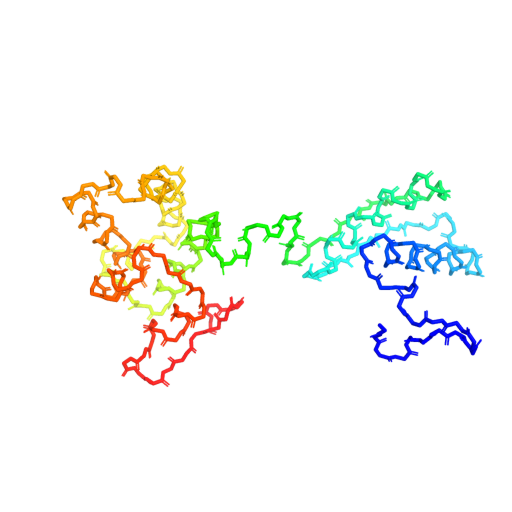M 862 C C . HIS A 1 110 ? -15.078 13.836 6.524 1.00 96.75 110 HIS A C 1
ATOM 864 O O . HIS A 1 110 ? -16.300 13.709 6.605 1.00 96.75 110 HIS A O 1
ATOM 870 N N . GLY A 1 111 ? -14.360 14.428 7.485 1.00 96.62 111 GLY A N 1
ATOM 871 C CA . GLY A 1 111 ? -14.973 14.988 8.693 1.00 96.62 111 GLY A CA 1
ATOM 872 C C . GLY A 1 111 ? -15.594 13.927 9.603 1.00 96.62 111 GLY A C 1
ATOM 873 O O . GLY A 1 111 ? -16.657 14.152 10.174 1.00 96.62 111 GLY A O 1
ATOM 874 N N . ARG A 1 112 ? -14.992 12.733 9.668 1.00 97.50 112 ARG A N 1
ATOM 875 C CA . ARG A 1 112 ? -15.520 11.566 10.399 1.00 97.50 112 ARG A CA 1
ATOM 876 C C . ARG A 1 112 ? -14.908 11.368 11.781 1.00 97.50 112 ARG A C 1
ATOM 878 O O . ARG A 1 112 ? -15.186 10.355 12.415 1.00 97.50 112 ARG A O 1
ATOM 885 N N . LEU A 1 113 ? -14.078 12.304 12.223 1.00 98.19 113 LEU A N 1
ATOM 886 C CA . LEU A 1 113 ? -13.417 12.281 13.524 1.00 98.19 113 LEU A CA 1
ATOM 887 C C . LEU A 1 113 ? -14.039 13.337 14.448 1.00 98.19 113 LEU A C 1
ATOM 889 O O . LEU A 1 113 ? -14.796 14.197 13.995 1.00 98.19 113 LEU A O 1
ATOM 893 N N . ASP A 1 114 ? -13.742 13.264 15.746 1.00 97.25 114 ASP A N 1
ATOM 894 C CA . ASP A 1 114 ? -14.220 14.262 16.706 1.00 97.25 114 ASP A CA 1
ATOM 895 C C . ASP A 1 114 ? -13.674 15.671 16.411 1.00 97.25 114 ASP A C 1
ATOM 897 O O . ASP A 1 114 ? -12.656 15.844 15.737 1.00 97.25 114 ASP A O 1
ATOM 901 N N . GLU A 1 115 ? -14.352 16.697 16.933 1.00 97.25 115 GLU A N 1
ATOM 902 C CA . GLU A 1 115 ? -14.012 18.102 16.674 1.00 97.25 115 GLU A CA 1
ATOM 903 C C . GLU A 1 115 ? -12.575 18.454 17.080 1.00 97.25 115 GLU A C 1
ATOM 905 O O . GLU A 1 115 ? -11.902 19.211 16.378 1.00 97.25 115 GLU A O 1
ATOM 910 N N . ALA A 1 116 ? -12.085 17.888 18.187 1.00 96.56 116 ALA A N 1
ATOM 911 C CA . ALA A 1 116 ? -10.739 18.153 18.679 1.00 96.56 116 ALA A CA 1
ATOM 912 C C . ALA A 1 116 ? -9.681 17.610 17.710 1.00 96.56 116 ALA A C 1
ATOM 914 O O . ALA A 1 116 ? -8.703 18.293 17.420 1.00 96.56 116 ALA A O 1
ATOM 915 N N . THR A 1 117 ? -9.896 16.415 17.164 1.00 97.12 117 THR A N 1
ATOM 916 C CA . THR A 1 117 ? -9.030 15.782 16.168 1.00 97.12 117 THR A CA 1
ATOM 917 C C . THR A 1 117 ? -9.139 16.482 14.819 1.00 97.12 117 THR A C 1
ATOM 919 O O . THR A 1 117 ? -8.129 16.722 14.156 1.00 97.12 117 THR A O 1
ATOM 922 N N . GLN A 1 118 ? -10.348 16.882 14.430 1.00 97.12 118 GLN A N 1
ATOM 923 C CA . GLN A 1 118 ? -10.610 17.591 13.183 1.00 97.12 118 GLN A CA 1
ATOM 924 C C . GLN A 1 118 ? -9.944 18.977 13.145 1.00 97.12 118 GLN A C 1
ATOM 926 O O . GLN A 1 118 ? -9.542 19.437 12.077 1.00 97.12 118 GLN A O 1
ATOM 931 N N . ALA A 1 119 ? -9.783 19.620 14.306 1.00 97.19 119 ALA A N 1
ATOM 932 C CA . ALA A 1 119 ? -9.110 20.909 14.450 1.00 97.19 119 ALA A CA 1
ATOM 933 C C . ALA A 1 119 ? -7.572 20.827 14.391 1.00 97.19 119 ALA A C 1
ATOM 935 O O . ALA A 1 119 ? -6.907 21.862 14.298 1.00 97.19 119 ALA A O 1
ATOM 936 N N . ARG A 1 120 ? -6.984 19.626 14.451 1.00 97.00 120 ARG A N 1
ATOM 937 C CA . ARG A 1 120 ? -5.526 19.444 14.426 1.00 97.00 120 ARG A CA 1
ATOM 938 C C . ARG A 1 120 ? -4.966 19.506 13.003 1.00 97.00 120 ARG A C 1
ATOM 940 O O . ARG A 1 120 ? -5.633 19.066 12.061 1.00 97.00 120 ARG A O 1
ATOM 947 N N . PRO A 1 121 ? -3.708 19.952 12.831 1.00 97.75 121 PRO A N 1
ATOM 948 C CA . PRO A 1 121 ? -2.986 19.755 11.582 1.00 97.75 121 PRO A CA 1
ATOM 949 C C . PRO A 1 121 ? -2.919 18.264 11.226 1.00 97.75 121 PRO A C 1
ATOM 951 O O . PRO A 1 121 ? -2.515 17.439 12.050 1.00 97.75 121 PRO A O 1
ATOM 954 N N . LEU A 1 122 ? -3.285 17.920 9.986 1.00 97.00 122 LEU A N 1
ATOM 955 C CA . LEU A 1 122 ? -3.322 16.529 9.523 1.00 97.00 122 LEU A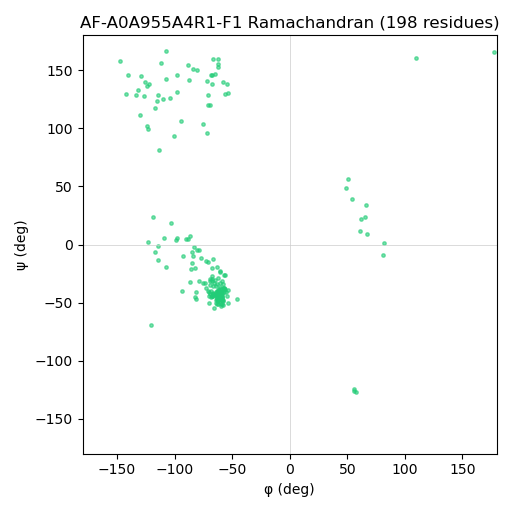 CA 1
ATOM 956 C C . LEU A 1 122 ? -1.975 15.817 9.722 1.00 97.00 122 LEU A C 1
ATOM 958 O O . LEU A 1 122 ? -1.949 14.662 10.127 1.00 97.00 122 LEU A O 1
ATOM 962 N N . GLU A 1 123 ? -0.857 16.494 9.460 1.00 97.75 123 GLU A N 1
ATOM 963 C CA . GLU A 1 123 ? 0.481 15.906 9.597 1.00 97.75 123 GLU A CA 1
ATOM 964 C C . GLU A 1 123 ? 0.782 15.471 11.039 1.00 97.75 123 GLU A C 1
ATOM 966 O O . GLU A 1 123 ? 1.177 14.328 11.263 1.00 97.75 123 GLU A O 1
ATOM 971 N N . GLU A 1 124 ? 0.495 16.329 12.022 1.00 98.12 124 GLU A N 1
ATOM 972 C CA . GLU A 1 124 ? 0.692 16.018 13.443 1.00 98.12 124 GLU A CA 1
ATOM 973 C C . GLU A 1 124 ? -0.191 14.854 13.902 1.00 98.12 124 GLU A C 1
ATOM 975 O O . GLU A 1 124 ? 0.256 13.981 14.650 1.00 98.12 124 GLU A O 1
ATOM 980 N N . PHE A 1 125 ? -1.445 14.823 13.441 1.00 98.44 125 PHE A N 1
ATOM 981 C CA . PHE A 1 125 ? -2.353 13.711 13.702 1.00 98.44 125 PHE A CA 1
ATOM 982 C C . PHE A 1 125 ? -1.818 12.404 13.101 1.00 98.44 125 PHE A C 1
ATOM 984 O O . PHE A 1 125 ? -1.729 11.390 13.792 1.00 98.44 125 PHE A O 1
ATOM 991 N N . LEU A 1 126 ? -1.387 12.417 11.839 1.00 98.50 126 LEU A N 1
ATOM 992 C CA . LEU A 1 126 ? -0.867 11.218 11.183 1.00 98.50 126 LEU A CA 1
ATOM 993 C C . LEU A 1 126 ? 0.434 10.714 11.807 1.00 98.50 126 LEU A C 1
ATOM 995 O O . LEU A 1 126 ? 0.650 9.503 11.836 1.00 98.50 126 LEU A O 1
ATOM 999 N N . ASP A 1 127 ? 1.292 11.590 12.319 1.00 98.62 127 ASP A N 1
ATOM 1000 C CA . ASP A 1 127 ? 2.512 11.176 13.013 1.00 98.62 127 ASP A CA 1
ATOM 1001 C C . ASP A 1 127 ? 2.228 10.497 14.356 1.00 98.62 127 ASP A C 1
ATOM 1003 O O . ASP A 1 127 ? 2.909 9.533 14.720 1.00 98.62 127 ASP A O 1
ATOM 1007 N N . GLU A 1 128 ? 1.186 10.930 15.066 1.00 98.44 128 GLU A N 1
ATOM 1008 C CA . GLU A 1 128 ? 0.663 10.209 16.228 1.00 98.44 128 GLU A CA 1
ATOM 1009 C C . GLU A 1 128 ? 0.125 8.828 15.838 1.00 98.44 128 GLU A C 1
ATOM 1011 O O . GLU A 1 128 ? 0.551 7.826 16.420 1.00 98.44 128 GLU A O 1
ATOM 1016 N N . VAL A 1 129 ? -0.743 8.754 14.820 1.00 98.81 129 VAL A N 1
ATOM 1017 C CA . VAL A 1 129 ? -1.338 7.485 14.371 1.00 98.81 129 VAL A CA 1
ATOM 1018 C C . VAL A 1 129 ? -0.262 6.499 13.921 1.00 98.81 129 VAL A C 1
ATOM 1020 O O . VAL A 1 129 ? -0.305 5.335 14.313 1.00 98.81 129 VAL A O 1
ATOM 1023 N N . LYS A 1 130 ? 0.738 6.944 13.146 1.00 98.75 130 LYS A N 1
ATOM 1024 C CA . LYS A 1 130 ? 1.871 6.100 12.723 1.00 98.75 130 LYS A CA 1
ATOM 1025 C C . LYS A 1 130 ? 2.624 5.540 13.925 1.00 98.75 130 LYS A C 1
ATOM 1027 O O . LYS A 1 130 ? 2.889 4.339 13.962 1.00 98.75 130 LYS A O 1
ATOM 1032 N N . ARG A 1 131 ? 2.959 6.395 14.900 1.00 98.75 131 ARG A N 1
ATOM 1033 C CA . ARG A 1 131 ? 3.696 5.983 16.101 1.00 98.75 131 ARG A CA 1
ATOM 1034 C C . ARG A 1 131 ? 2.911 4.922 16.857 1.00 98.75 131 ARG A C 1
ATOM 1036 O O . ARG A 1 131 ? 3.440 3.836 17.062 1.00 98.75 131 ARG A O 1
ATOM 1043 N N . TRP A 1 132 ? 1.648 5.204 17.165 1.00 98.81 132 TRP A N 1
ATOM 1044 C CA . TRP A 1 132 ? 0.771 4.283 17.883 1.00 98.81 132 TRP A CA 1
ATOM 1045 C C . TRP A 1 132 ? 0.562 2.957 17.135 1.00 98.81 132 TRP A C 1
ATOM 1047 O O . TRP A 1 132 ? 0.650 1.885 17.736 1.00 98.81 132 TRP A O 1
ATOM 1057 N N . ALA A 1 133 ? 0.363 3.009 15.812 1.00 98.81 133 ALA A N 1
ATOM 1058 C CA . ALA A 1 133 ? 0.221 1.819 14.975 1.00 98.81 133 ALA A CA 1
ATOM 1059 C C . ALA A 1 133 ? 1.459 0.911 15.057 1.00 98.81 133 ALA A C 1
ATOM 1061 O O . ALA A 1 133 ? 1.339 -0.308 15.169 1.00 98.81 133 ALA A O 1
ATOM 1062 N N . SER A 1 134 ? 2.648 1.521 15.029 1.00 98.31 134 SER A N 1
ATOM 1063 C CA . SER A 1 134 ? 3.940 0.828 15.068 1.00 98.31 134 SER A CA 1
ATOM 1064 C C . SER A 1 134 ? 4.380 0.361 16.460 1.00 98.31 134 SER A C 1
ATOM 1066 O O . SER A 1 134 ? 5.407 -0.306 16.570 1.00 98.31 134 SER A O 1
ATOM 1068 N N . THR A 1 135 ? 3.633 0.701 17.516 1.00 98.31 135 THR A N 1
ATOM 1069 C CA . THR A 1 135 ? 3.952 0.314 18.896 1.00 98.31 135 THR A CA 1
ATOM 1070 C C . THR A 1 135 ? 2.835 -0.501 19.530 1.00 98.31 135 THR A C 1
ATOM 1072 O O . THR A 1 135 ? 3.003 -1.689 19.766 1.00 98.31 135 THR A O 1
ATOM 1075 N N . GLU A 1 136 ? 1.685 0.105 19.802 1.00 98.56 136 GLU A N 1
ATOM 1076 C CA . GLU A 1 136 ? 0.623 -0.524 20.590 1.00 98.56 136 GLU A CA 1
ATOM 1077 C C . GLU A 1 136 ? -0.241 -1.446 19.732 1.00 98.56 136 GLU A C 1
ATOM 1079 O O . GLU A 1 136 ? -0.513 -2.580 20.120 1.00 98.56 136 GLU A O 1
ATOM 1084 N N . TYR A 1 137 ? -0.630 -0.995 18.538 1.00 98.69 137 TYR A N 1
ATOM 1085 C CA . TYR A 1 137 ? -1.527 -1.773 17.687 1.00 98.69 137 TYR A CA 1
ATOM 1086 C C . TYR A 1 137 ? -0.858 -3.037 17.147 1.00 98.69 137 TYR A C 1
ATOM 1088 O O . TYR A 1 137 ? -1.437 -4.118 17.212 1.00 98.69 137 TYR A O 1
ATOM 1096 N N . VAL A 1 138 ? 0.381 -2.925 16.657 1.00 98.25 138 VAL A N 1
ATOM 1097 C CA . VAL A 1 138 ? 1.138 -4.091 16.182 1.00 98.25 138 VAL A CA 1
ATOM 1098 C C . VAL A 1 138 ? 1.367 -5.118 17.296 1.00 98.25 138 VAL A C 1
ATOM 1100 O O . VAL A 1 138 ? 1.274 -6.316 17.036 1.00 98.25 138 VAL A O 1
ATOM 1103 N N . VAL A 1 139 ? 1.597 -4.674 18.539 1.00 98.31 139 VAL A N 1
ATOM 1104 C CA . VAL A 1 139 ? 1.732 -5.570 19.698 1.00 98.31 139 VAL A CA 1
ATOM 1105 C C . VAL A 1 139 ? 0.403 -6.249 20.015 1.00 98.31 139 VAL A C 1
ATOM 1107 O O . VAL A 1 139 ? 0.385 -7.463 20.191 1.00 98.31 139 VAL A O 1
ATOM 1110 N N . ALA A 1 140 ? -0.710 -5.513 20.009 1.00 98.38 140 ALA A N 1
ATOM 1111 C CA . ALA A 1 140 ? -2.031 -6.091 20.243 1.00 98.38 140 ALA A CA 1
ATOM 1112 C C . ALA A 1 140 ? -2.402 -7.150 19.190 1.00 98.38 140 ALA A C 1
ATOM 1114 O O . ALA A 1 140 ? -2.903 -8.219 19.531 1.00 98.38 140 ALA A O 1
ATOM 1115 N N . LEU A 1 141 ? -2.102 -6.891 17.911 1.00 97.94 141 LEU A N 1
ATOM 1116 C CA . LEU A 1 141 ? -2.302 -7.873 16.841 1.00 97.94 141 LEU A CA 1
ATOM 1117 C C . LEU A 1 141 ? -1.438 -9.124 17.052 1.00 97.94 141 LEU A C 1
ATOM 1119 O O . LEU A 1 141 ? -1.932 -10.234 16.864 1.00 97.94 141 LEU A O 1
ATOM 1123 N N . ALA A 1 142 ? -0.184 -8.946 17.480 1.00 97.19 142 ALA A N 1
ATOM 1124 C CA . ALA A 1 142 ? 0.745 -10.042 17.746 1.00 97.19 142 ALA A CA 1
ATOM 1125 C C . ALA A 1 142 ? 0.366 -10.888 18.973 1.00 97.19 142 ALA A C 1
ATOM 1127 O O . ALA A 1 142 ? 0.642 -12.084 18.978 1.00 97.19 142 ALA A O 1
ATOM 1128 N N . GLN A 1 143 ? -0.261 -10.292 19.993 1.00 97.62 143 GLN A N 1
ATOM 1129 C CA . GLN A 1 143 ? -0.786 -11.022 21.153 1.00 97.62 143 GLN A CA 1
ATOM 1130 C C . GLN A 1 143 ? -1.958 -11.935 20.775 1.00 97.62 143 GLN A C 1
ATOM 1132 O O . GLN A 1 143 ? -2.124 -12.988 21.381 1.00 97.62 143 GLN A O 1
ATOM 1137 N N . GLY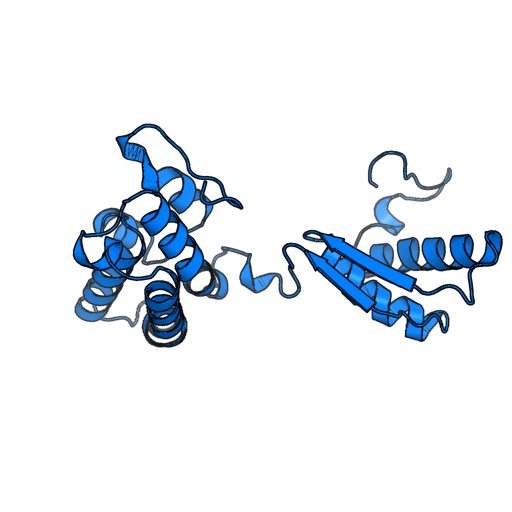 A 1 144 ? -2.740 -11.578 19.750 1.00 94.94 144 GLY A N 1
ATOM 1138 C CA . GLY A 1 144 ? -3.825 -12.426 19.259 1.00 94.94 144 GLY A CA 1
ATOM 1139 C C . GLY A 1 144 ? -4.816 -12.780 20.369 1.00 94.94 144 GLY A C 1
ATOM 1140 O O . GLY A 1 144 ? -5.354 -11.887 21.017 1.00 94.94 144 GLY A O 1
ATOM 1141 N N . ASP A 1 145 ? -5.037 -14.076 20.585 1.00 94.44 145 ASP A N 1
ATOM 1142 C CA . ASP A 1 145 ? -5.980 -14.584 21.590 1.00 94.44 145 ASP A CA 1
ATOM 1143 C C . ASP A 1 145 ? -5.492 -14.387 23.040 1.00 94.44 145 ASP A C 1
ATOM 1145 O O . ASP A 1 145 ? -6.297 -14.456 23.965 1.00 94.44 145 ASP A O 1
ATOM 1149 N N . ASP A 1 146 ? -4.203 -14.090 23.254 1.00 97.38 146 ASP A N 1
ATOM 1150 C CA . ASP A 1 146 ? -3.653 -13.772 24.581 1.00 97.38 146 ASP A CA 1
ATOM 1151 C C . ASP A 1 146 ? -3.925 -12.310 25.000 1.00 97.38 146 ASP A C 1
ATOM 1153 O O . ASP A 1 146 ? -3.572 -11.891 26.108 1.00 97.38 146 ASP A O 1
ATOM 1157 N N . LEU A 1 147 ? -4.516 -11.493 24.119 1.00 98.06 147 LEU A N 1
ATOM 1158 C CA . LEU A 1 147 ? -4.875 -10.106 24.412 1.00 98.06 147 LEU A CA 1
ATOM 1159 C C . LEU A 1 147 ? -6.028 -10.066 25.428 1.00 98.06 147 LEU A C 1
ATOM 1161 O O . LEU A 1 147 ? -7.117 -10.556 25.143 1.00 98.06 147 LEU A O 1
ATOM 1165 N N . SER A 1 148 ? -5.812 -9.446 26.595 1.00 98.19 148 SER A N 1
ATOM 1166 C CA . SER A 1 148 ? -6.865 -9.337 27.619 1.00 98.19 148 SER A CA 1
ATOM 1167 C C . SER A 1 148 ? -8.068 -8.534 27.118 1.00 98.19 148 SER A C 1
ATOM 1169 O O . SER A 1 148 ? -7.910 -7.627 26.295 1.00 98.19 148 SER A O 1
ATOM 1171 N N . ASP A 1 149 ? -9.256 -8.807 27.658 1.00 97.94 149 ASP A N 1
ATOM 1172 C CA . ASP A 1 149 ? -10.486 -8.103 27.279 1.00 97.94 149 ASP A CA 1
ATOM 1173 C C . ASP A 1 149 ? -10.363 -6.584 27.478 1.00 97.94 149 ASP A C 1
ATOM 1175 O O . ASP A 1 149 ? -10.731 -5.804 26.600 1.00 97.94 149 ASP A O 1
ATOM 1179 N N . GLU A 1 150 ? -9.738 -6.142 28.575 1.00 98.12 150 GLU A N 1
ATOM 1180 C CA . GLU A 1 150 ? -9.516 -4.716 28.830 1.00 98.12 150 GLU A CA 1
ATOM 1181 C C . GLU A 1 150 ? -8.542 -4.106 27.817 1.00 98.12 150 GLU A C 1
ATOM 1183 O O . GLU A 1 150 ? -8.664 -2.937 27.452 1.00 98.12 150 GLU A O 1
ATOM 1188 N N . ALA A 1 151 ? -7.526 -4.860 27.385 1.00 98.12 151 ALA A N 1
ATOM 1189 C CA . ALA A 1 151 ? -6.609 -4.401 26.349 1.00 98.12 151 ALA A CA 1
ATOM 1190 C C . ALA A 1 151 ? -7.309 -4.331 24.989 1.00 98.12 151 ALA A C 1
ATOM 1192 O O . ALA A 1 151 ? -7.157 -3.336 24.283 1.00 98.12 151 ALA A O 1
ATOM 1193 N N . ARG A 1 152 ? -8.125 -5.333 24.654 1.00 98.44 152 ARG A N 1
ATOM 1194 C CA . ARG A 1 152 ? -8.930 -5.381 23.432 1.00 98.44 152 ARG A CA 1
ATOM 1195 C C . ARG A 1 152 ? -9.883 -4.192 23.339 1.00 98.44 152 ARG A C 1
ATOM 1197 O O . ARG A 1 152 ? -9.906 -3.531 22.301 1.00 98.44 152 ARG A O 1
ATOM 1204 N N . GLU A 1 153 ? -10.578 -3.862 24.425 1.00 98.31 153 GLU A N 1
ATOM 1205 C CA . GLU A 1 153 ? -11.459 -2.693 24.502 1.00 98.31 153 GLU A CA 1
ATOM 1206 C C . GLU A 1 153 ? -10.686 -1.385 24.270 1.00 98.31 153 GLU A C 1
ATOM 1208 O O . GLU A 1 153 ? -11.058 -0.591 23.405 1.00 98.31 153 GLU A O 1
ATOM 1213 N N . ARG A 1 154 ? -9.548 -1.187 24.954 1.00 98.50 154 ARG A N 1
ATOM 1214 C CA . ARG A 1 154 ? -8.708 0.013 24.765 1.00 98.50 154 ARG A CA 1
ATOM 1215 C C . ARG A 1 154 ? -8.212 0.168 23.326 1.00 98.50 154 ARG A C 1
ATOM 1217 O O . ARG A 1 154 ? -8.208 1.279 22.794 1.00 98.50 154 ARG A O 1
ATOM 1224 N N . ILE A 1 155 ? -7.782 -0.924 22.691 1.00 98.75 155 ILE A N 1
ATOM 1225 C CA . ILE A 1 155 ? -7.334 -0.905 21.292 1.00 98.75 155 ILE A CA 1
ATOM 1226 C C . ILE A 1 155 ? -8.510 -0.601 20.358 1.00 98.75 155 ILE A C 1
ATOM 1228 O O . ILE A 1 155 ? -8.365 0.225 19.458 1.00 98.75 155 ILE A O 1
ATOM 1232 N N . GLY A 1 156 ? -9.678 -1.207 20.592 1.00 98.81 156 GLY A N 1
ATOM 1233 C CA . GLY A 1 156 ? -10.903 -0.947 19.832 1.00 98.81 156 GLY A CA 1
ATOM 1234 C C . GLY A 1 156 ? -11.344 0.517 19.897 1.00 98.81 156 GLY A C 1
ATOM 1235 O O . GLY A 1 156 ? -11.563 1.138 18.856 1.00 98.81 156 GLY A O 1
ATOM 1236 N N . GLN A 1 157 ? -11.373 1.100 21.098 1.00 98.69 157 GLN A N 1
ATOM 1237 C CA . GLN A 1 157 ? -11.670 2.520 21.317 1.00 98.69 157 GLN A CA 1
ATOM 1238 C C . GLN A 1 157 ? -10.686 3.425 20.574 1.00 98.69 157 GLN A C 1
ATOM 1240 O O . GLN A 1 157 ? -11.086 4.378 19.903 1.00 98.69 157 GLN A O 1
ATOM 1245 N N . ARG A 1 158 ? -9.385 3.116 20.632 1.00 98.69 158 ARG A N 1
ATOM 1246 C CA . ARG A 1 158 ? -8.382 3.922 19.932 1.00 98.69 158 ARG A CA 1
ATOM 1247 C C . ARG A 1 158 ? -8.493 3.807 18.411 1.00 98.69 158 ARG A C 1
ATOM 1249 O O . ARG A 1 158 ? -8.376 4.810 17.711 1.00 98.69 158 ARG A O 1
ATOM 1256 N N . LEU A 1 159 ? -8.763 2.611 17.890 1.00 98.81 159 LEU A N 1
ATOM 1257 C CA . LEU A 1 159 ? -9.041 2.415 16.466 1.00 98.81 159 LEU A CA 1
ATOM 1258 C C . LEU A 1 159 ? -10.284 3.197 16.027 1.00 98.81 159 LEU A C 1
ATOM 1260 O O . LEU A 1 159 ? -10.260 3.804 14.958 1.00 98.81 159 LEU A O 1
ATOM 1264 N N . SER A 1 160 ? -11.337 3.230 16.847 1.00 98.81 160 SER A N 1
ATOM 1265 C CA . SER A 1 160 ? -12.551 4.021 16.600 1.00 98.81 160 SER A CA 1
ATOM 1266 C C . SER A 1 160 ? -12.210 5.507 16.471 1.00 98.81 160 SER A C 1
ATOM 1268 O O . SER A 1 160 ? -12.487 6.115 15.435 1.00 98.81 160 SER A O 1
ATOM 1270 N N . GLN A 1 161 ? -11.464 6.054 17.438 1.00 98.50 161 GLN A N 1
ATOM 1271 C CA . GLN A 1 161 ? -10.997 7.448 17.430 1.00 98.50 161 GLN A CA 1
ATOM 1272 C C . GLN A 1 161 ? -10.164 7.803 16.193 1.00 98.50 161 GLN A C 1
ATOM 1274 O O . GLN A 1 161 ? -10.275 8.909 15.676 1.00 98.50 161 GLN A O 1
ATOM 1279 N N . TYR A 1 162 ? -9.328 6.887 15.700 1.00 98.69 162 TYR A N 1
ATOM 1280 C CA . TYR A 1 162 ? -8.482 7.154 14.535 1.00 98.69 162 TYR A CA 1
ATOM 1281 C C . TYR A 1 162 ? -9.162 6.905 13.195 1.00 98.69 162 TYR A C 1
ATOM 1283 O O . TYR A 1 162 ? -8.693 7.430 12.192 1.00 98.69 162 TYR A O 1
ATOM 1291 N N . THR A 1 163 ? -10.224 6.103 13.135 1.00 98.44 163 THR A N 1
ATOM 1292 C CA . THR A 1 163 ? -10.824 5.684 11.857 1.00 98.44 163 THR A CA 1
ATOM 1293 C C . THR A 1 163 ? -12.231 6.215 11.629 1.00 98.44 163 THR A C 1
ATOM 1295 O O . THR A 1 163 ? -12.721 6.121 10.506 1.00 98.44 163 THR A O 1
ATOM 1298 N N . GLY A 1 164 ? -12.895 6.747 12.659 1.00 97.88 164 GLY A N 1
ATOM 1299 C CA . GLY A 1 164 ? -14.302 7.153 12.594 1.00 97.88 164 GLY A CA 1
ATOM 1300 C C . GLY A 1 164 ? -15.277 5.980 12.427 1.00 97.88 164 GLY A C 1
ATOM 1301 O O . GLY 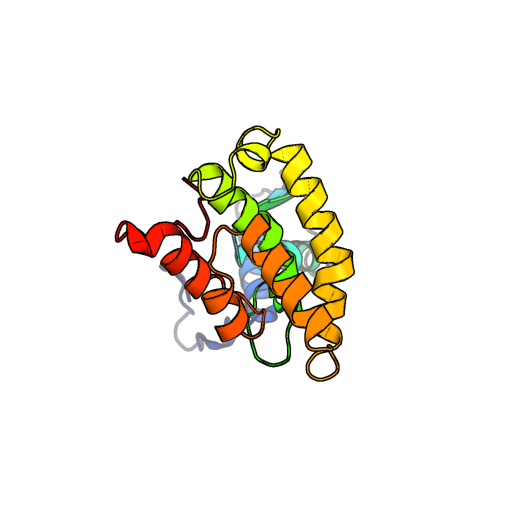A 1 164 ? -16.461 6.194 12.163 1.00 97.88 164 GLY A O 1
ATOM 1302 N N . LEU A 1 165 ? -14.790 4.738 12.539 1.00 98.56 165 LEU A N 1
ATOM 1303 C CA . LEU A 1 165 ? -15.610 3.531 12.529 1.00 98.56 165 LEU A CA 1
ATOM 1304 C C . LEU A 1 165 ? -16.152 3.251 13.930 1.00 98.56 165 LEU A C 1
ATOM 1306 O O . LEU A 1 165 ? -15.498 3.550 14.922 1.00 98.56 165 LEU A O 1
ATOM 1310 N N . SER A 1 166 ? -17.319 2.615 14.018 1.00 98.38 166 SER A N 1
ATOM 1311 C CA . SER A 1 166 ? -17.872 2.231 15.318 1.00 98.38 166 SER A CA 1
ATOM 1312 C C . SER A 1 166 ? -17.032 1.145 15.998 1.00 98.38 166 SER A C 1
ATOM 1314 O O . SER A 1 166 ? -16.521 0.232 15.344 1.00 98.38 166 SER A O 1
ATOM 1316 N N . GLU A 1 167 ? -16.954 1.193 17.329 1.00 98.38 167 GLU A N 1
ATOM 1317 C CA . GLU A 1 167 ? -16.288 0.156 18.130 1.00 98.38 167 GLU A CA 1
ATOM 1318 C C . GLU A 1 167 ? -16.888 -1.229 17.871 1.00 98.38 167 GLU A C 1
ATOM 1320 O O . GLU A 1 167 ? -16.148 -2.192 17.709 1.00 98.38 167 GLU A O 1
ATOM 1325 N N . ALA A 1 168 ? -18.213 -1.320 17.711 1.00 98.31 168 ALA A N 1
ATOM 1326 C CA . ALA A 1 168 ? -18.895 -2.570 17.380 1.00 98.31 168 ALA A CA 1
ATOM 1327 C C . ALA A 1 168 ? -18.429 -3.166 16.039 1.00 98.31 168 ALA A C 1
ATOM 1329 O O . ALA A 1 168 ? -18.246 -4.378 15.925 1.00 98.31 168 ALA A O 1
ATOM 1330 N N . PHE A 1 169 ? -18.211 -2.329 15.019 1.00 98.38 169 PHE A N 1
ATOM 1331 C CA . PHE A 1 169 ? -17.669 -2.793 13.744 1.00 98.38 169 PHE A CA 1
ATOM 1332 C C . PHE A 1 169 ? -16.220 -3.262 13.894 1.00 98.38 169 PHE A C 1
ATOM 1334 O O . PHE A 1 169 ? -15.851 -4.316 13.380 1.00 98.38 169 PHE A O 1
ATOM 1341 N N . ILE A 1 170 ? -15.397 -2.496 14.611 1.00 98.62 170 ILE A N 1
ATOM 1342 C CA . ILE A 1 170 ? -13.988 -2.829 14.848 1.00 98.62 170 ILE A CA 1
ATOM 1343 C C . ILE A 1 170 ? -13.870 -4.159 15.597 1.00 98.62 170 ILE A C 1
ATOM 1345 O O . ILE A 1 170 ? -13.097 -5.032 15.189 1.00 98.62 170 ILE A O 1
ATOM 1349 N N . ASP A 1 171 ? -14.688 -4.349 16.629 1.00 97.50 171 ASP A N 1
ATOM 1350 C CA . ASP A 1 171 ? -14.769 -5.579 17.408 1.00 97.50 171 ASP A CA 1
ATOM 1351 C C . ASP A 1 171 ? -15.133 -6.785 16.534 1.00 97.50 171 ASP A C 1
ATOM 1353 O O . ASP A 1 171 ? -14.430 -7.800 16.540 1.00 97.50 171 ASP A O 1
ATOM 1357 N N . ALA A 1 172 ? -16.148 -6.627 15.676 1.00 97.69 172 ALA A N 1
ATOM 1358 C CA . ALA A 1 172 ? -16.589 -7.651 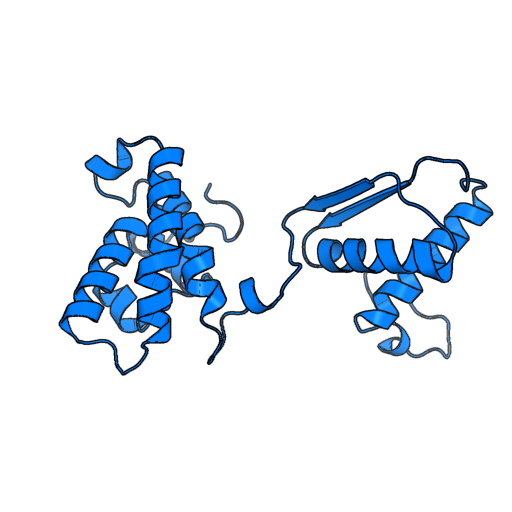14.731 1.00 97.69 172 ALA A CA 1
ATOM 1359 C C . ALA A 1 172 ? -15.521 -8.025 13.687 1.00 97.69 172 ALA A C 1
ATOM 1361 O O . ALA A 1 172 ? -15.587 -9.098 13.086 1.00 97.69 172 ALA A O 1
ATOM 1362 N N . THR A 1 173 ? -14.519 -7.167 13.470 1.00 96.94 173 THR A N 1
ATOM 1363 C CA . THR A 1 173 ? -13.352 -7.481 12.630 1.00 96.94 173 THR A CA 1
ATOM 1364 C C . THR A 1 173 ? -12.194 -8.115 13.402 1.00 96.94 173 THR A C 1
ATOM 1366 O O . THR A 1 173 ? -11.131 -8.321 12.824 1.00 96.94 173 THR A O 1
ATOM 1369 N N . ASN A 1 174 ? -12.358 -8.416 14.693 1.00 96.88 174 ASN A N 1
ATOM 1370 C CA . ASN A 1 174 ? -11.280 -8.824 15.596 1.00 96.88 174 ASN A CA 1
ATOM 1371 C C . ASN A 1 174 ? -10.067 -7.880 15.519 1.00 96.88 174 ASN A C 1
ATOM 1373 O O . ASN A 1 174 ? -8.929 -8.312 15.304 1.00 96.88 174 ASN A O 1
ATOM 1377 N N . LEU A 1 175 ? -10.352 -6.574 15.603 1.00 98.12 175 LEU A N 1
ATOM 1378 C CA . LEU A 1 175 ? -9.388 -5.478 15.473 1.00 98.12 175 LEU A CA 1
ATOM 1379 C C . LEU A 1 175 ? -8.665 -5.421 14.112 1.00 98.12 175 LEU A C 1
ATOM 1381 O O . LEU A 1 175 ? -7.697 -4.689 13.981 1.00 98.12 175 LEU A O 1
ATOM 1385 N N . ARG A 1 176 ? -9.095 -6.170 13.086 1.00 98.06 176 ARG A N 1
ATOM 1386 C CA . ARG A 1 176 ? -8.405 -6.309 11.790 1.00 98.06 176 ARG A CA 1
ATOM 1387 C C . ARG A 1 176 ? -9.215 -5.700 10.648 1.00 98.06 176 ARG A C 1
ATOM 1389 O O . ARG A 1 176 ? -9.888 -6.380 9.871 1.00 98.06 176 ARG A O 1
ATOM 1396 N N . ILE A 1 177 ? -9.105 -4.382 10.504 1.00 98.00 177 ILE A N 1
ATOM 1397 C CA . ILE A 1 177 ? -9.854 -3.619 9.499 1.00 98.00 177 ILE A CA 1
ATOM 1398 C C . ILE A 1 177 ? -9.260 -3.834 8.093 1.00 98.00 177 ILE A C 1
ATOM 1400 O O . ILE A 1 177 ? -8.230 -3.263 7.721 1.00 98.00 177 ILE A O 1
ATOM 1404 N N . ASN A 1 178 ? -9.933 -4.643 7.274 1.00 97.38 178 ASN A N 1
ATOM 1405 C CA . ASN A 1 178 ? -9.592 -4.820 5.861 1.00 97.38 178 ASN A CA 1
ATOM 1406 C C . ASN A 1 178 ? -9.964 -3.572 5.035 1.00 97.38 178 ASN A C 1
ATOM 1408 O O . ASN A 1 178 ? -11.046 -3.009 5.216 1.00 97.38 178 ASN A O 1
ATOM 1412 N N . ILE A 1 179 ? -9.123 -3.185 4.070 1.00 96.06 179 ILE A N 1
ATOM 1413 C CA . ILE A 1 179 ? -9.356 -2.007 3.219 1.00 96.06 179 ILE A CA 1
ATOM 1414 C C . ILE A 1 179 ? -10.690 -2.040 2.466 1.00 96.06 179 ILE A C 1
ATOM 1416 O O . ILE A 1 179 ? -11.355 -1.010 2.339 1.00 96.06 179 ILE A O 1
ATOM 1420 N N . THR A 1 180 ? -11.130 -3.203 1.982 1.00 95.44 180 THR A N 1
ATOM 1421 C CA . THR A 1 180 ? -12.420 -3.301 1.279 1.00 95.44 180 THR A CA 1
ATOM 1422 C C . THR A 1 180 ? -13.601 -3.056 2.207 1.00 95.44 180 THR A C 1
ATOM 1424 O O . THR A 1 180 ? -14.656 -2.620 1.754 1.00 95.44 180 THR A O 1
ATOM 1427 N N . ASN A 1 181 ? -13.428 -3.339 3.499 1.00 97.06 181 ASN A N 1
ATOM 1428 C CA . ASN A 1 181 ? -14.453 -3.118 4.504 1.00 97.06 181 ASN A CA 1
ATOM 1429 C C . ASN A 1 181 ? -14.442 -1.649 4.937 1.00 97.06 181 ASN A C 1
ATOM 1431 O O . ASN A 1 181 ? -15.488 -1.014 4.897 1.00 97.06 181 ASN A O 1
ATOM 1435 N N . PHE A 1 182 ? -13.263 -1.081 5.227 1.00 98.12 182 PHE A N 1
ATOM 1436 C CA . PHE A 1 182 ? -13.106 0.342 5.559 1.00 98.12 182 PHE A CA 1
ATOM 1437 C C . PHE A 1 182 ? -13.725 1.259 4.498 1.00 98.12 182 PHE A C 1
ATOM 1439 O O . PHE A 1 182 ? -14.542 2.120 4.815 1.00 98.12 182 PHE A O 1
ATOM 1446 N N . THR A 1 183 ? -13.385 1.027 3.225 1.00 96.88 183 THR A N 1
ATOM 1447 C CA . THR A 1 183 ? -13.852 1.866 2.107 1.00 96.88 183 THR A CA 1
ATOM 1448 C C . THR A 1 183 ? -15.375 1.913 1.985 1.00 96.88 183 THR A C 1
ATOM 1450 O O . THR A 1 183 ? -15.933 2.933 1.580 1.00 96.88 183 THR A O 1
ATOM 1453 N N . LYS A 1 184 ? -16.059 0.826 2.358 1.00 96.62 184 LYS A N 1
ATOM 1454 C CA . LYS A 1 184 ? -17.523 0.742 2.370 1.00 96.62 184 LYS A CA 1
ATOM 1455 C C . LYS A 1 184 ? -18.146 1.252 3.663 1.00 96.62 184 LYS A C 1
ATOM 1457 O O . LYS A 1 184 ? -19.266 1.746 3.619 1.00 96.62 184 LYS A O 1
ATOM 1462 N N . GLU A 1 185 ? -17.463 1.082 4.790 1.00 97.94 185 GLU A N 1
ATOM 1463 C CA . GLU A 1 185 ? -18.029 1.354 6.108 1.00 97.94 185 GLU A CA 1
ATOM 1464 C C . GLU A 1 185 ? -17.982 2.839 6.468 1.00 97.94 185 GLU A C 1
ATOM 1466 O O . GLU A 1 185 ? -18.972 3.364 6.968 1.00 97.94 185 GLU A O 1
ATOM 1471 N N . LEU A 1 186 ? -16.880 3.535 6.157 1.00 97.69 186 LEU A N 1
ATOM 1472 C CA . LEU A 1 186 ? -16.636 4.896 6.649 1.00 97.69 186 LEU A CA 1
ATOM 1473 C C . LEU A 1 186 ? -17.785 5.873 6.361 1.00 97.69 186 LEU A C 1
ATOM 1475 O O . LEU A 1 186 ? -18.087 6.708 7.199 1.00 97.69 186 LEU A O 1
ATOM 1479 N N . MET A 1 187 ? -18.412 5.780 5.185 1.00 96.69 187 MET A N 1
ATOM 1480 C CA . MET A 1 187 ? -19.484 6.685 4.737 1.00 96.69 187 MET A CA 1
ATOM 1481 C C . MET A 1 187 ? -20.804 5.946 4.477 1.00 96.69 187 MET A C 1
ATOM 1483 O O . MET A 1 187 ? -21.646 6.395 3.688 1.00 96.69 187 MET A O 1
ATOM 1487 N N . ARG A 1 188 ? -20.981 4.787 5.119 1.00 96.56 188 ARG A N 1
ATOM 1488 C CA . ARG A 1 188 ? -22.106 3.879 4.879 1.00 96.56 188 ARG A CA 1
ATOM 1489 C C . ARG A 1 188 ? -23.461 4.498 5.193 1.00 96.56 188 ARG A C 1
ATOM 1491 O O . ARG A 1 188 ? -24.414 4.272 4.453 1.00 96.56 188 ARG A O 1
ATOM 1498 N N . ASP A 1 189 ? -23.533 5.299 6.250 1.00 95.62 189 ASP A N 1
ATOM 1499 C CA . ASP A 1 189 ? -24.724 6.040 6.681 1.00 95.62 189 ASP A CA 1
ATOM 1500 C C . ASP A 1 189 ? -25.227 7.032 5.620 1.00 95.62 189 ASP A C 1
ATOM 1502 O O . ASP A 1 189 ? -26.414 7.341 5.571 1.00 95.62 189 ASP A O 1
ATOM 1506 N N . GLN A 1 190 ? -24.346 7.464 4.713 1.00 95.75 190 GLN A N 1
ATOM 1507 C CA . GLN A 1 190 ? -24.674 8.350 3.593 1.00 95.75 190 GLN A CA 1
ATOM 1508 C C . GLN A 1 190 ? -24.872 7.590 2.273 1.00 95.75 190 GLN A C 1
ATOM 1510 O O . GLN A 1 190 ? -25.029 8.210 1.222 1.00 95.75 190 GLN A O 1
ATOM 1515 N N . GLY A 1 191 ? -24.806 6.254 2.289 1.00 96.25 191 GLY A N 1
ATOM 1516 C CA . GLY A 1 191 ? -24.862 5.428 1.081 1.00 96.25 191 GLY A CA 1
ATOM 1517 C C . GLY A 1 191 ? -23.669 5.630 0.139 1.00 96.25 191 GLY A C 1
ATOM 1518 O O . GLY A 1 191 ? -23.792 5.379 -1.060 1.00 96.25 191 GLY A O 1
ATOM 1519 N N . ARG A 1 192 ? -22.521 6.102 0.650 1.00 95.12 192 ARG A N 1
ATOM 1520 C CA . ARG A 1 192 ? -21.314 6.392 -0.141 1.00 95.12 192 ARG A CA 1
ATOM 1521 C C . ARG A 1 192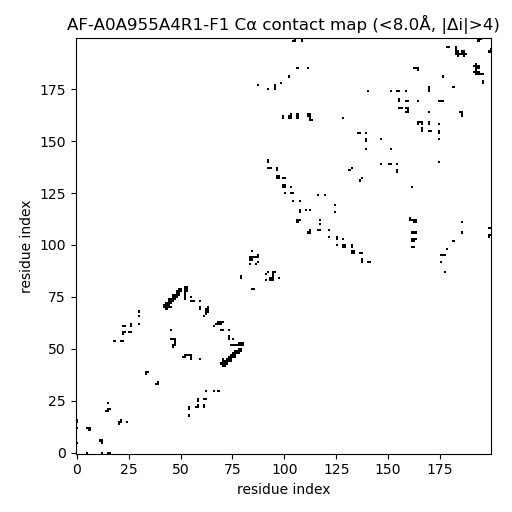 ? -20.182 5.420 0.187 1.00 95.12 192 ARG A C 1
ATOM 1523 O O . ARG A 1 192 ? -20.125 4.829 1.257 1.00 95.12 192 ARG A O 1
ATOM 1530 N N . THR A 1 193 ? -19.262 5.265 -0.758 1.00 94.94 193 THR A N 1
ATOM 1531 C CA . THR A 1 193 ? -18.024 4.485 -0.614 1.00 94.94 193 THR A CA 1
ATOM 1532 C C . THR A 1 193 ? -16.853 5.402 -0.929 1.00 94.94 193 THR A C 1
ATOM 1534 O O . THR A 1 193 ? -16.926 6.172 -1.887 1.00 94.94 193 THR A O 1
ATOM 1537 N N . VAL A 1 194 ? -15.796 5.330 -0.125 1.00 95.44 194 VAL A N 1
ATOM 1538 C CA . VAL A 1 194 ? -14.582 6.131 -0.331 1.00 95.44 194 VAL A CA 1
ATOM 1539 C C . VAL A 1 194 ? -13.597 5.409 -1.248 1.00 95.44 194 VAL A C 1
ATOM 1541 O O . VAL A 1 194 ? -13.613 4.178 -1.365 1.00 95.44 194 VAL A O 1
ATOM 1544 N N . GLY A 1 195 ? -12.748 6.174 -1.932 1.00 91.81 195 GLY A N 1
ATOM 1545 C CA . GLY A 1 195 ? -11.750 5.631 -2.843 1.00 91.81 195 GLY A CA 1
ATOM 1546 C C . GLY A 1 195 ? -10.690 4.794 -2.121 1.00 91.81 195 GLY A C 1
ATOM 1547 O O . GLY A 1 195 ? -10.295 5.064 -0.993 1.00 91.81 195 GLY A O 1
ATOM 1548 N N . ARG A 1 196 ? -10.186 3.753 -2.796 1.00 87.12 196 ARG A N 1
ATOM 1549 C CA . ARG A 1 196 ? -9.088 2.915 -2.272 1.00 87.12 196 ARG A CA 1
ATOM 1550 C C . ARG A 1 196 ? -7.727 3.618 -2.328 1.00 87.12 196 ARG A C 1
ATOM 1552 O O . ARG A 1 196 ? -6.849 3.322 -1.527 1.00 87.12 196 ARG A O 1
ATOM 1559 N N . LEU A 1 197 ? -7.531 4.451 -3.348 1.00 82.75 197 LEU A N 1
ATOM 1560 C CA . LEU A 1 197 ? -6.270 5.139 -3.656 1.00 82.75 197 LEU A CA 1
ATOM 1561 C C . LEU A 1 197 ? -6.394 6.661 -3.562 1.00 82.75 197 LEU A C 1
ATOM 1563 O O . LEU A 1 197 ? -5.396 7.359 -3.699 1.00 82.75 197 LEU A O 1
ATOM 1567 N N . ASP A 1 198 ? -7.611 7.155 -3.356 1.00 76.44 198 ASP A N 1
ATOM 1568 C CA . ASP A 1 198 ? -7.904 8.569 -3.223 1.00 76.44 198 ASP A CA 1
ATOM 1569 C C . ASP A 1 198 ? -8.822 8.746 -2.020 1.00 76.44 198 ASP A C 1
ATOM 1571 O O . ASP A 1 198 ? -9.823 8.041 -1.887 1.00 76.44 198 ASP A O 1
ATOM 1575 N N . SER A 1 199 ? -8.434 9.656 -1.133 1.00 79.19 199 SER A N 1
ATOM 1576 C CA . SER A 1 199 ? -9.268 10.052 -0.001 1.00 79.19 199 SER A CA 1
ATOM 1577 C C . SER A 1 199 ? -10.296 11.118 -0.392 1.00 79.19 199 SER A C 1
ATOM 1579 O O . SER A 1 199 ? -11.055 11.515 0.477 1.00 79.19 199 SER A O 1
ATOM 1581 N N . ARG A 1 200 ? -10.306 11.595 -1.647 1.00 62.94 200 ARG A N 1
ATOM 1582 C CA . ARG A 1 200 ? -11.175 12.662 -2.169 1.00 62.94 200 ARG A CA 1
ATOM 1583 C C . ARG A 1 200 ? -12.386 12.131 -2.931 1.00 62.94 200 ARG A C 1
ATOM 1585 O O . ARG A 1 200 ? -12.242 11.129 -3.666 1.00 62.94 200 ARG A O 1
#

Sequence (200 aa):
STGYSRPVEGVRASSFHGFTADVESVGDFIRLYTTREHRWASPKFLAGESYGTTRAAGLAGYLQNTHGMYLNGIVLVSSVLNFQTVRFAVGNDTPYWLYLPTYAATAWYHGRLDEATQARPLEEFLDEVKRWASTEYVVALAQGDDLSDEARERIGQRLSQYTGLSEAFIDATNLRINITNFTKELMRDQGRTVGRLDSR

pLDDT: mean 96.07, std 4.02, range [62.94, 98.81]

Secondary structure (DSSP, 8-state):
--TT--PPTT--GGGG-SHHHHHHHHHHHHHHHHHHTT-TTS--EEEEETHHHHHHHHHHHHHHHHH----SEEEEES--S-GGGG--BTTB-HHHHHHHHHHHHHHHHTT-S-HHHHTS-HHHHHHHHHHHIIIIIHHHHHHGGGS-HHHHHHHHHHHHHHH---HHHHHHTTT---HHHHHHHTTGGGT----SS---

Radius of gyration: 22.4 Å; Cα contacts (8 Å, |Δi|>4): 224; chains: 1; bounding box: 51×43×62 Å

Foldseek 3Di:
DDDPDDDDPPDDPCCCDDLVSVLVVVLVVVVVVCVVVVPQVPAAEQEAEEVGQCSQVSNQCCNCPPPVRHHPYYHYHNDDNDVLCQDPDPPRQNVQLVCLLVLLLLCLVVVLADPVLVPDDSVVSSVVSNVCSVPLVVVQVVCQPVQDPVSQQVLLVVSCNRRSADSVVCVVCVVRDDLVNSQCGSCVVVVHGADSPDSD

Solvent-accessible surface area (backbone atoms only — not comparable to full-atom values): 11410 Å² total; per-residue (Å²): 128,62,91,89,52,70,65,61,92,97,52,66,63,68,75,50,54,57,73,67,35,40,33,50,57,52,40,51,48,53,53,53,49,31,58,76,69,71,40,78,87,52,91,36,71,43,76,15,52,37,70,36,22,39,45,41,56,49,30,54,56,47,30,34,76,75,68,71,44,74,68,77,46,75,46,68,40,74,65,44,88,54,67,61,56,74,42,86,46,93,96,41,68,60,21,46,42,70,45,43,40,56,44,26,51,32,20,51,68,68,66,45,44,57,71,75,65,62,71,45,61,65,68,64,53,40,55,51,43,44,52,44,24,74,51,59,48,46,48,52,61,71,43,49,90,74,47,48,70,72,55,50,50,54,52,30,51,50,49,19,64,46,36,42,43,55,46,71,59,38,53,76,41,73,75,49,70,49,68,80,52,50,30,43,54,67,38,39,96,76,77,39,66,54,52,94,91,38,69,116